Protein AF-A0A378WDL2-F1 (afdb_monomer_lite)

Organism: Neisseria meningitidis (NCBI:txid487)

Foldseek 3Di:
DQPCPPPPDPVPRQQWDKDKDDDPPDQKIWIWIQVCSPVRNSPDPDIDIDMDGDPDQFDDDPCCVVCVLQCQLQRDVVSVVRHPHHDHTDGHDPPPPDDPVNVVVVCCVPCVVVLVVLCVVPVPDDSVVSCVVVDDPDPDDDPSPPVCVVDVVSPPDQDPVNPPDDDDDCDPVNVVVVVVVVVVVLVVVCVVDPVVVSVVVVCVVVVPDPPDPD

InterPro domains:
  IPR003491 Replication initiation protein-like, C-terminal [PF02486] (9-94)

Sequence (214 aa):
MGSDWEEDDEAKMTKGKTYGIGSRESSKYVRVYEKGKQLGDKTSTWTRFEIEFKAKDIVIPFEVLQNPGEYFGGAYPICERFAQKATRIHAVKEDKVISADRYLEWVKKQFGRAANGLKFIFPELDKAKLFELIEPSHHKLPKSLAPEAYDCAFLKAQAIHEQPAFKPYKDPYYMYEYYENLEKQLEQQKHVNNEESYNNFIYDKFARLPISWA

Secondary structure (DSSP, 8-state):
--BTTS---GGG--S-BEEEES-TTSSEEEEEEEHHHHTT-TT---EEEEEEE-SSSB---THHHH-HHHHHHTTSGGGGGG-SS--PPPBP-------HHHHHHHHHHHHHHHHHHHHHH-TTS-HHHHHHHH--SS-PPPTTTSGGGT-GGG--SPPGGGS--------TT-HHHHHHHHHHHHHHHHHHS-HHHHHHHHHHHHHTS-----

Radius of gyration: 29.48 Å; chains: 1; bounding box: 69×56×80 Å

Structure (mmCIF, N/CA/C/O backbone):
data_AF-A0A378WDL2-F1
#
_entry.id   AF-A0A378WDL2-F1
#
loop_
_atom_site.group_PDB
_atom_site.id
_atom_site.type_symbol
_atom_site.label_atom_id
_atom_site.label_alt_id
_atom_site.label_comp_id
_atom_site.label_asym_id
_atom_site.label_entity_id
_atom_site.label_seq_id
_atom_site.pdbx_PDB_ins_code
_atom_site.Cartn_x
_atom_site.Cartn_y
_atom_site.Cartn_z
_atom_site.occupancy
_atom_site.B_iso_or_equiv
_atom_site.auth_seq_id
_atom_site.auth_comp_id
_atom_site.auth_asym_id
_atom_site.auth_atom_id
_atom_site.pdbx_PDB_model_num
ATOM 1 N N . MET A 1 1 ? 23.158 0.671 -2.681 1.00 62.22 1 MET A N 1
ATOM 2 C CA . MET A 1 1 ? 22.200 1.253 -3.649 1.00 62.22 1 MET A CA 1
ATOM 3 C C . MET A 1 1 ? 22.891 2.475 -4.223 1.00 62.22 1 MET A C 1
ATOM 5 O O . MET A 1 1 ? 23.595 3.114 -3.451 1.00 62.22 1 MET A O 1
ATOM 9 N N . GLY A 1 2 ? 22.816 2.717 -5.531 1.00 70.50 2 GLY A N 1
ATOM 10 C CA . GLY A 1 2 ? 23.569 3.803 -6.162 1.00 70.50 2 GLY A CA 1
ATOM 11 C C . GLY A 1 2 ? 23.191 5.160 -5.564 1.00 70.50 2 GLY A C 1
ATOM 12 O O . GLY A 1 2 ? 22.006 5.491 -5.541 1.00 70.50 2 GLY A O 1
ATOM 13 N N . SER A 1 3 ? 24.177 5.883 -5.033 1.00 81.12 3 SER A N 1
ATOM 14 C CA . SER A 1 3 ? 24.007 7.127 -4.269 1.00 81.12 3 SER A CA 1
ATOM 15 C C . SER A 1 3 ? 24.437 8.372 -5.043 1.00 81.12 3 SER A C 1
ATOM 17 O O . SER A 1 3 ? 24.371 9.464 -4.497 1.00 81.12 3 SER A O 1
ATOM 19 N N . ASP A 1 4 ? 24.855 8.230 -6.304 1.00 85.31 4 ASP A N 1
ATOM 20 C CA . ASP A 1 4 ? 25.398 9.330 -7.120 1.00 85.31 4 ASP A CA 1
ATOM 21 C C . ASP A 1 4 ? 24.324 10.355 -7.547 1.00 85.31 4 ASP A C 1
ATOM 23 O O . ASP A 1 4 ? 24.499 11.079 -8.519 1.00 85.31 4 ASP A O 1
ATOM 27 N N . TRP A 1 5 ? 23.174 10.385 -6.872 1.00 83.69 5 TRP A N 1
ATOM 28 C CA . TRP A 1 5 ? 22.160 11.429 -7.019 1.00 83.69 5 TRP A CA 1
ATOM 29 C C . TRP A 1 5 ? 22.550 12.724 -6.307 1.00 83.69 5 TRP A C 1
ATOM 31 O O . TRP A 1 5 ? 22.067 13.778 -6.693 1.00 83.69 5 TRP A O 1
ATOM 41 N N . GLU A 1 6 ? 23.383 12.619 -5.270 1.00 81.38 6 GLU A N 1
ATOM 42 C CA . GLU A 1 6 ? 23.817 13.733 -4.413 1.00 81.38 6 GLU A CA 1
ATOM 43 C C . GLU A 1 6 ? 25.219 14.251 -4.781 1.00 81.38 6 GLU A C 1
ATOM 45 O O . GLU A 1 6 ? 25.732 15.153 -4.129 1.00 81.38 6 GLU A O 1
ATOM 50 N N . GLU A 1 7 ? 25.866 13.651 -5.786 1.00 83.75 7 GLU A N 1
ATOM 51 C CA . GLU A 1 7 ? 27.192 14.059 -6.254 1.00 83.75 7 GLU A CA 1
ATOM 52 C C . GLU A 1 7 ? 27.039 14.978 -7.466 1.00 83.75 7 GLU A C 1
ATOM 54 O O . GLU A 1 7 ? 26.513 14.551 -8.491 1.00 83.75 7 GLU A O 1
ATOM 59 N N . ASP A 1 8 ? 27.515 16.215 -7.352 1.00 80.69 8 ASP A N 1
ATOM 60 C CA . ASP A 1 8 ? 27.459 17.205 -8.435 1.00 80.69 8 ASP A CA 1
ATOM 61 C C . ASP A 1 8 ? 28.659 17.085 -9.392 1.00 80.69 8 ASP A C 1
ATOM 63 O O . ASP A 1 8 ? 28.600 17.534 -10.537 1.00 80.69 8 ASP A O 1
ATOM 67 N N . ASP A 1 9 ? 29.759 16.470 -8.945 1.00 84.00 9 ASP A N 1
ATOM 68 C CA . ASP A 1 9 ? 30.962 16.275 -9.751 1.00 84.00 9 ASP A CA 1
ATOM 69 C C . ASP A 1 9 ? 30.885 14.961 -10.546 1.00 84.00 9 ASP A C 1
ATOM 71 O O . ASP A 1 9 ? 31.081 13.864 -10.010 1.00 84.00 9 ASP A O 1
ATOM 75 N N . GLU A 1 10 ? 30.643 15.060 -11.856 1.00 78.38 10 GLU A N 1
ATOM 76 C CA . GLU A 1 10 ? 30.566 13.903 -12.760 1.00 78.38 10 GLU A CA 1
ATOM 77 C C . GLU A 1 10 ? 31.811 13.003 -12.694 1.00 78.38 10 GLU A C 1
ATOM 79 O O . GLU A 1 10 ? 31.693 11.782 -12.832 1.00 78.38 10 GLU A O 1
ATOM 84 N N . ALA A 1 11 ? 32.996 13.558 -12.410 1.00 79.44 11 ALA A N 1
ATOM 85 C CA . ALA A 1 11 ? 34.227 12.774 -12.293 1.00 79.44 11 ALA A CA 1
ATOM 86 C C . ALA A 1 11 ? 34.241 11.867 -11.046 1.00 79.44 11 ALA A C 1
ATOM 88 O O . ALA A 1 11 ? 34.970 10.869 -11.005 1.00 79.44 11 ALA A O 1
ATOM 89 N N . LYS A 1 12 ? 33.429 12.185 -10.031 1.00 80.25 12 LYS A N 1
ATOM 90 C CA . LYS A 1 12 ? 33.295 11.412 -8.786 1.00 80.25 12 LYS A CA 1
ATOM 91 C C . LYS A 1 12 ? 32.139 10.407 -8.813 1.00 80.25 12 LYS A C 1
ATOM 93 O O . LYS A 1 12 ? 32.113 9.498 -7.973 1.00 80.25 12 LYS A O 1
ATOM 98 N N . MET A 1 13 ? 31.250 10.486 -9.808 1.00 81.38 13 MET A N 1
ATOM 99 C CA . MET A 1 13 ? 30.106 9.584 -10.004 1.00 81.38 13 MET A CA 1
ATOM 100 C C . MET A 1 13 ? 30.525 8.162 -10.414 1.00 81.38 13 MET A C 1
ATOM 102 O O . MET A 1 13 ? 30.465 7.758 -11.579 1.00 81.38 13 MET A O 1
ATOM 106 N N . THR A 1 14 ? 30.962 7.372 -9.438 1.00 79.75 14 THR A N 1
ATOM 107 C CA . THR A 1 14 ? 31.526 6.032 -9.660 1.00 79.75 14 THR A CA 1
ATOM 108 C C . THR A 1 14 ? 30.673 4.890 -9.116 1.00 79.75 14 THR A C 1
ATOM 110 O O . THR A 1 14 ? 30.941 3.734 -9.450 1.00 79.75 14 THR A O 1
ATOM 113 N N . LYS A 1 15 ? 29.659 5.173 -8.289 1.00 81.25 15 LYS A N 1
ATOM 114 C CA . LYS A 1 15 ? 28.819 4.153 -7.626 1.00 81.25 15 LYS A CA 1
ATOM 115 C C . LYS A 1 15 ? 27.500 3.905 -8.362 1.00 81.25 15 LYS A C 1
ATOM 117 O O . LYS A 1 15 ? 26.799 2.934 -8.066 1.00 81.25 15 LYS A O 1
ATOM 122 N N . GLY A 1 16 ? 27.186 4.759 -9.327 1.00 88.94 16 GLY A N 1
ATOM 123 C CA . GLY A 1 16 ? 25.973 4.763 -10.117 1.00 88.94 16 GLY A CA 1
ATOM 124 C C . GLY A 1 16 ? 24.758 5.324 -9.384 1.00 88.94 16 GLY A C 1
ATOM 125 O O . GLY A 1 16 ? 24.765 5.572 -8.176 1.00 88.94 16 GLY A O 1
ATOM 126 N N . LYS A 1 17 ? 23.682 5.502 -10.141 1.00 91.94 17 LYS A N 1
ATOM 127 C CA . LYS A 1 17 ? 22.382 5.995 -9.692 1.00 91.94 17 LYS A CA 1
ATOM 128 C C . LYS A 1 17 ? 21.386 4.844 -9.575 1.00 91.94 17 LYS A C 1
ATOM 130 O O . LYS A 1 17 ? 21.406 3.874 -10.338 1.00 91.94 17 LYS A O 1
ATOM 135 N N . THR A 1 18 ? 20.513 4.911 -8.575 1.00 92.88 18 THR A N 1
ATOM 136 C CA . THR A 1 18 ? 19.416 3.950 -8.388 1.00 92.88 18 THR A CA 1
ATOM 137 C C . THR A 1 18 ? 18.139 4.668 -7.986 1.00 92.88 18 THR A C 1
ATOM 139 O O . THR A 1 18 ? 18.114 5.343 -6.964 1.00 92.88 18 THR A O 1
ATOM 142 N N . TYR A 1 19 ? 17.071 4.478 -8.749 1.00 92.44 19 TYR A N 1
ATOM 143 C CA . TYR A 1 19 ? 15.748 5.022 -8.478 1.00 92.44 19 TYR A CA 1
ATOM 144 C C . TYR A 1 19 ? 14.781 3.907 -8.079 1.00 92.44 19 TYR A C 1
ATOM 146 O O . TYR A 1 19 ? 14.712 2.872 -8.744 1.00 92.44 19 TYR A O 1
ATOM 154 N N . GLY A 1 20 ? 14.046 4.101 -6.985 1.00 92.50 20 GLY A N 1
ATOM 155 C CA . GLY A 1 20 ? 13.042 3.159 -6.496 1.00 92.50 20 GLY A CA 1
ATOM 156 C C . GLY A 1 20 ? 11.653 3.788 -6.486 1.00 92.50 20 GLY A C 1
ATOM 157 O O . GLY A 1 20 ? 11.500 4.887 -5.963 1.00 92.50 20 GLY A O 1
ATOM 158 N N . ILE A 1 21 ? 10.644 3.093 -7.017 1.00 91.38 21 ILE A N 1
ATOM 159 C CA . ILE A 1 21 ? 9.246 3.560 -7.016 1.00 91.38 21 ILE A CA 1
ATOM 160 C C . ILE A 1 21 ? 8.388 2.573 -6.228 1.00 91.38 21 ILE A C 1
ATOM 162 O O . ILE A 1 21 ? 8.319 1.390 -6.568 1.00 91.38 21 ILE A O 1
ATOM 166 N N . GLY A 1 22 ? 7.698 3.079 -5.205 1.00 89.25 22 GLY A N 1
ATOM 167 C CA . GLY A 1 22 ? 6.900 2.283 -4.270 1.00 89.25 22 GLY A CA 1
ATOM 168 C C . GLY A 1 22 ? 7.678 1.884 -3.014 1.00 89.25 22 GLY A C 1
ATOM 169 O O . GLY A 1 22 ? 8.804 2.328 -2.791 1.00 89.25 22 GLY A O 1
ATOM 170 N N . SER A 1 23 ? 7.069 1.036 -2.185 1.00 89.69 23 SER A N 1
ATOM 171 C CA . SER A 1 23 ? 7.689 0.510 -0.966 1.00 89.69 23 SER A CA 1
ATOM 172 C C . SER A 1 23 ? 8.165 -0.922 -1.190 1.00 89.69 23 SER A C 1
ATOM 174 O O . SER A 1 23 ? 7.535 -1.694 -1.905 1.00 89.69 23 SER A O 1
ATOM 176 N N . ARG A 1 24 ? 9.231 -1.343 -0.503 1.00 87.88 24 ARG A N 1
ATOM 177 C CA . ARG A 1 24 ? 9.603 -2.768 -0.477 1.00 87.88 24 ARG A CA 1
ATOM 178 C C . ARG A 1 24 ? 8.510 -3.642 0.135 1.00 87.88 24 ARG A C 1
ATOM 180 O O . ARG A 1 24 ? 8.509 -4.848 -0.084 1.00 87.88 24 ARG A O 1
ATOM 187 N N . GLU A 1 25 ? 7.601 -3.059 0.903 1.00 89.19 25 GLU A N 1
ATOM 188 C CA . GLU A 1 25 ? 6.495 -3.778 1.518 1.00 89.19 25 GLU A CA 1
ATOM 189 C C . GLU A 1 25 ? 5.235 -3.819 0.650 1.00 89.19 25 GLU A C 1
ATOM 191 O O . GLU A 1 25 ? 4.280 -4.476 1.056 1.00 89.19 25 GLU A O 1
ATOM 196 N N . SER A 1 26 ? 5.165 -3.119 -0.487 1.00 89.75 26 SER A N 1
ATOM 197 C CA . SER A 1 26 ? 3.980 -3.162 -1.358 1.00 89.75 26 SER A CA 1
ATOM 198 C C . SER A 1 26 ? 3.969 -4.395 -2.267 1.00 89.75 26 SER A C 1
ATOM 200 O O . SER A 1 26 ? 4.999 -5.032 -2.486 1.00 89.75 26 SER A O 1
ATOM 202 N N . SER A 1 27 ? 2.795 -4.720 -2.820 1.00 91.12 27 SER A N 1
ATOM 203 C CA . SER A 1 27 ? 2.618 -5.763 -3.844 1.00 91.12 27 SER A CA 1
ATOM 204 C C . SER A 1 27 ? 3.454 -5.557 -5.100 1.00 91.12 27 SER A C 1
ATOM 206 O O . SER A 1 27 ? 3.743 -6.512 -5.813 1.00 91.12 27 SER A O 1
ATOM 208 N N . LYS A 1 28 ? 3.817 -4.312 -5.400 1.00 91.94 28 LYS A N 1
ATOM 209 C CA . LYS A 1 28 ? 4.594 -3.940 -6.575 1.00 91.94 28 LYS A CA 1
ATOM 210 C C . LYS A 1 28 ? 5.652 -2.917 -6.186 1.00 91.94 28 LYS A C 1
ATOM 212 O O . LYS A 1 28 ? 5.330 -1.931 -5.518 1.00 91.94 28 LYS A O 1
ATOM 217 N N . TYR A 1 29 ? 6.892 -3.151 -6.598 1.00 94.31 29 TYR A N 1
ATOM 218 C CA . TYR A 1 29 ? 8.025 -2.263 -6.344 1.00 94.31 29 TYR A CA 1
ATOM 219 C C . TYR A 1 29 ? 8.964 -2.248 -7.549 1.00 94.31 29 TYR A C 1
ATOM 221 O O . TYR A 1 29 ? 9.289 -3.301 -8.093 1.00 94.31 29 TYR A O 1
ATOM 229 N N . VAL A 1 30 ? 9.410 -1.063 -7.963 1.00 95.19 30 VAL A N 1
ATOM 230 C CA . VAL A 1 30 ? 10.331 -0.904 -9.099 1.00 95.19 30 VAL A CA 1
ATOM 231 C C . VAL A 1 30 ? 11.684 -0.420 -8.641 1.00 95.19 30 VAL A C 1
ATOM 233 O O . VAL A 1 30 ? 11.778 0.427 -7.752 1.00 95.19 30 VAL A O 1
ATOM 236 N N . ARG A 1 31 ? 12.726 -0.922 -9.306 1.00 94.62 31 ARG A N 1
ATOM 237 C CA . ARG A 1 31 ? 14.092 -0.414 -9.209 1.00 94.62 31 ARG A CA 1
ATOM 238 C C . ARG A 1 31 ? 14.663 -0.196 -10.599 1.00 94.62 31 ARG A C 1
ATOM 240 O O . ARG A 1 31 ? 14.790 -1.142 -11.371 1.00 94.62 31 ARG A O 1
ATOM 247 N N . VAL A 1 32 ? 15.068 1.032 -10.881 1.00 94.31 32 VAL A N 1
ATOM 248 C CA . VAL A 1 32 ? 15.823 1.384 -12.084 1.00 94.31 32 VAL A CA 1
ATOM 249 C C . VAL A 1 32 ? 17.223 1.783 -11.652 1.00 94.31 32 VAL A C 1
ATOM 251 O O . VAL A 1 32 ? 17.374 2.685 -10.832 1.00 94.31 32 VAL A O 1
ATOM 254 N N . TYR A 1 33 ? 18.250 1.089 -12.131 1.00 94.69 33 TYR A N 1
ATOM 255 C CA . TYR A 1 33 ? 19.617 1.344 -11.677 1.00 94.69 33 TYR A CA 1
ATOM 256 C C . TYR A 1 33 ? 20.671 1.064 -12.740 1.00 94.69 33 TYR A C 1
ATOM 258 O O . TYR A 1 33 ? 20.497 0.191 -13.592 1.00 94.69 33 TYR A O 1
ATOM 266 N N . GLU A 1 34 ? 21.787 1.787 -12.655 1.00 94.31 34 GLU A N 1
ATOM 267 C CA . GLU A 1 34 ? 22.961 1.583 -13.506 1.00 94.31 34 GLU A CA 1
ATOM 268 C C . GLU A 1 34 ? 23.646 0.262 -13.124 1.00 94.31 34 GLU A C 1
ATOM 270 O O . GLU A 1 34 ? 24.442 0.174 -12.183 1.00 94.31 34 GLU A O 1
ATOM 275 N N . LYS A 1 35 ? 23.285 -0.809 -13.835 1.00 93.38 35 LYS A N 1
ATOM 276 C CA . LYS A 1 35 ? 23.699 -2.177 -13.533 1.00 93.38 35 LYS A CA 1
ATOM 277 C C . LYS A 1 35 ? 25.187 -2.387 -13.750 1.00 93.38 35 LYS A C 1
ATOM 279 O O . LYS A 1 35 ? 25.810 -3.063 -12.939 1.00 93.38 35 LYS A O 1
ATOM 284 N N . GLY A 1 36 ? 25.749 -1.828 -14.818 1.00 92.06 36 GLY A N 1
ATOM 285 C CA . GLY A 1 36 ? 27.174 -1.989 -15.093 1.00 92.06 36 GLY A CA 1
ATOM 286 C C . GLY A 1 36 ? 28.046 -1.367 -14.001 1.00 92.06 36 GLY A C 1
ATOM 287 O O . GLY A 1 36 ? 28.926 -2.044 -13.475 1.00 92.06 36 GLY A O 1
ATOM 288 N N . LYS A 1 37 ? 27.693 -0.162 -13.529 1.00 90.75 37 LYS A N 1
ATOM 289 C CA . LYS A 1 37 ? 28.351 0.478 -12.376 1.00 90.75 37 LYS A CA 1
ATOM 290 C C . LYS A 1 37 ? 28.183 -0.334 -11.093 1.00 90.75 37 LYS A C 1
ATOM 292 O O . LYS A 1 37 ? 29.142 -0.518 -10.350 1.00 90.75 37 LYS A O 1
ATOM 297 N N . GLN A 1 38 ? 26.999 -0.909 -10.873 1.00 89.31 38 GLN A N 1
ATOM 298 C CA . GLN A 1 38 ? 26.748 -1.814 -9.745 1.00 89.31 38 GLN A CA 1
ATOM 299 C C . GLN A 1 38 ? 27.583 -3.110 -9.798 1.00 89.31 38 GLN A C 1
ATOM 301 O O . GLN A 1 38 ? 27.813 -3.713 -8.751 1.00 89.31 38 GLN A O 1
ATOM 306 N N . LEU A 1 39 ? 28.033 -3.532 -10.984 1.00 90.25 39 LEU A N 1
ATOM 307 C CA . LEU A 1 39 ? 28.928 -4.676 -11.198 1.00 90.25 39 LEU A CA 1
ATOM 308 C C . LEU A 1 39 ? 30.419 -4.285 -11.254 1.00 90.25 39 LEU A C 1
ATOM 310 O O . LEU A 1 39 ? 31.263 -5.166 -11.387 1.00 90.25 39 LEU A O 1
ATOM 314 N N . GLY A 1 40 ? 30.749 -2.995 -11.121 1.00 88.44 40 GLY A N 1
ATOM 315 C CA . GLY A 1 40 ? 32.122 -2.483 -11.064 1.00 88.44 40 GLY A CA 1
ATOM 316 C C . GLY A 1 40 ? 32.622 -1.788 -12.334 1.00 88.44 40 GLY A C 1
ATOM 317 O O . GLY A 1 40 ? 33.692 -1.181 -12.296 1.00 88.44 40 GLY A O 1
ATOM 318 N N . ASP A 1 41 ? 31.861 -1.807 -13.433 1.00 89.44 41 ASP A N 1
ATOM 319 C CA . ASP A 1 41 ? 32.194 -1.049 -14.644 1.00 89.44 41 ASP A CA 1
ATOM 320 C C . ASP A 1 41 ? 31.632 0.375 -14.560 1.00 89.44 41 ASP A C 1
ATOM 322 O O . ASP A 1 41 ? 30.454 0.631 -14.821 1.00 89.44 41 ASP A 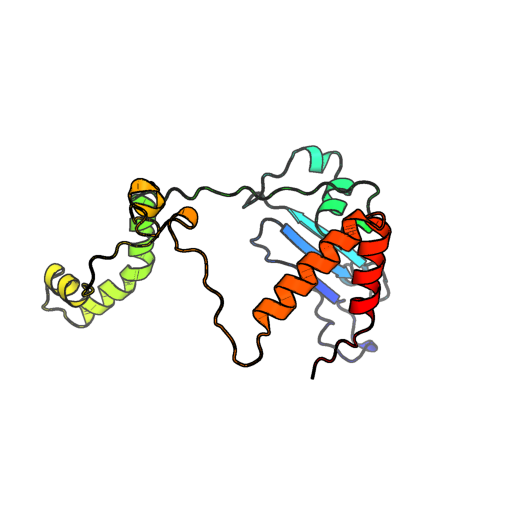O 1
ATOM 326 N N . LYS A 1 42 ? 32.514 1.313 -14.212 1.00 86.00 42 LYS A N 1
ATOM 327 C CA . LYS A 1 42 ? 32.198 2.737 -14.029 1.00 86.00 42 LYS A CA 1
ATOM 328 C C . LYS A 1 42 ? 31.747 3.433 -15.316 1.00 86.00 42 LYS A C 1
ATOM 330 O O . LYS A 1 42 ? 31.045 4.437 -15.235 1.00 86.00 42 LYS A O 1
ATOM 335 N N . THR A 1 43 ? 32.142 2.915 -16.477 1.00 86.12 43 THR A N 1
ATOM 336 C CA . THR A 1 43 ? 31.859 3.523 -17.789 1.00 86.12 43 THR A CA 1
ATOM 337 C C . THR A 1 43 ? 30.623 2.942 -18.466 1.00 86.12 43 THR A C 1
ATOM 339 O O . THR A 1 43 ? 30.160 3.463 -19.479 1.00 86.12 43 THR A O 1
ATOM 342 N N . SER A 1 44 ? 30.063 1.874 -17.902 1.00 89.06 44 SER A N 1
ATOM 343 C CA . SER A 1 44 ? 28.918 1.196 -18.484 1.00 89.06 44 SER A CA 1
ATOM 344 C C . SER A 1 44 ? 27.673 2.078 -18.508 1.00 89.06 44 SER A C 1
ATOM 346 O O . SER A 1 44 ? 27.248 2.621 -17.486 1.00 89.06 44 SER A O 1
ATOM 348 N N . THR A 1 45 ? 27.013 2.113 -19.661 1.00 89.25 45 THR A N 1
ATOM 349 C CA . THR A 1 45 ? 25.685 2.715 -19.843 1.00 89.25 45 THR A CA 1
ATOM 350 C C . THR A 1 45 ? 24.549 1.735 -19.540 1.00 89.25 45 THR A C 1
ATOM 352 O O . THR A 1 45 ? 23.369 2.074 -19.665 1.00 89.25 45 THR A O 1
ATOM 355 N N . TRP A 1 46 ? 24.871 0.499 -19.133 1.00 93.75 46 TRP A N 1
ATOM 356 C CA . TRP A 1 46 ? 23.873 -0.537 -18.902 1.00 93.75 46 TRP A CA 1
ATOM 357 C C . TRP A 1 46 ? 22.991 -0.200 -17.700 1.00 93.75 46 TRP A C 1
ATOM 359 O O . TRP A 1 46 ? 23.400 -0.328 -16.545 1.00 93.75 46 TRP A O 1
ATOM 369 N N . THR A 1 47 ? 21.742 0.162 -17.984 1.00 93.81 47 THR A N 1
ATOM 370 C CA . THR A 1 47 ? 20.693 0.388 -16.988 1.00 93.81 47 THR A CA 1
ATOM 371 C C . THR A 1 47 ? 19.728 -0.789 -16.962 1.00 93.81 47 THR A C 1
ATOM 373 O O . THR A 1 47 ? 19.324 -1.298 -18.008 1.00 93.81 47 THR A O 1
ATOM 376 N N . ARG A 1 48 ? 19.343 -1.231 -15.763 1.00 94.50 48 ARG A N 1
ATOM 377 C CA . ARG A 1 48 ? 18.357 -2.293 -15.570 1.00 94.50 48 ARG A CA 1
ATOM 378 C C . ARG A 1 48 ? 17.089 -1.737 -14.949 1.00 94.50 48 ARG A C 1
ATOM 380 O O . ARG A 1 48 ? 17.150 -1.022 -13.954 1.00 94.50 48 ARG A O 1
ATOM 387 N N . PHE A 1 49 ? 15.959 -2.127 -15.524 1.00 94.00 49 PHE A N 1
ATOM 388 C CA . PHE A 1 49 ? 14.627 -1.883 -14.993 1.00 94.00 49 PHE A CA 1
ATOM 389 C C . PHE A 1 49 ? 14.114 -3.192 -14.387 1.00 94.00 49 PHE A C 1
ATOM 391 O O . PHE A 1 49 ? 13.859 -4.155 -15.105 1.00 94.00 49 PHE A O 1
ATOM 398 N N . GLU A 1 50 ? 13.983 -3.243 -13.065 1.00 94.19 50 GLU A N 1
ATOM 399 C CA . GLU A 1 50 ? 13.444 -4.394 -12.340 1.00 94.19 50 GLU A CA 1
ATOM 400 C C . GLU A 1 50 ? 12.082 -4.066 -11.744 1.00 94.19 50 GLU A C 1
ATOM 402 O O . GLU A 1 50 ? 11.890 -3.000 -11.154 1.00 94.19 50 GLU A O 1
ATOM 407 N N . ILE A 1 51 ? 11.164 -5.024 -11.851 1.00 94.31 51 ILE A N 1
ATOM 408 C CA . ILE A 1 51 ? 9.852 -4.983 -11.212 1.00 94.31 51 ILE A CA 1
ATOM 409 C C . ILE A 1 51 ? 9.746 -6.196 -10.303 1.00 94.31 51 ILE A C 1
ATOM 411 O O . ILE A 1 51 ? 9.978 -7.328 -10.721 1.00 94.31 51 ILE A O 1
ATOM 415 N N . GLU A 1 52 ? 9.410 -5.944 -9.050 1.00 94.06 52 GLU A N 1
ATOM 416 C CA . GLU A 1 52 ? 9.197 -6.951 -8.027 1.00 94.06 52 GLU A CA 1
ATOM 417 C C . GLU A 1 52 ? 7.704 -7.029 -7.727 1.00 94.06 52 GLU A C 1
ATOM 419 O O . GLU A 1 52 ? 7.090 -6.023 -7.364 1.00 94.06 52 GLU A O 1
ATOM 424 N N . PHE A 1 53 ? 7.136 -8.225 -7.874 1.00 93.88 53 PHE A N 1
ATOM 425 C CA . PHE A 1 53 ? 5.761 -8.527 -7.494 1.00 93.88 53 PHE A CA 1
ATOM 426 C C . PHE A 1 53 ? 5.748 -9.353 -6.203 1.00 93.88 53 PHE A C 1
ATOM 428 O O . PHE A 1 53 ? 6.491 -10.326 -6.074 1.00 93.88 53 PHE A O 1
ATOM 435 N N . LYS A 1 54 ? 4.891 -8.979 -5.251 1.00 92.31 54 LYS A N 1
ATOM 436 C CA . LYS A 1 54 ? 4.661 -9.682 -3.982 1.00 92.31 54 LYS A CA 1
ATOM 437 C C . LYS A 1 54 ? 3.185 -9.983 -3.805 1.00 92.31 54 LYS A C 1
ATOM 439 O O . LYS A 1 54 ? 2.347 -9.107 -4.000 1.00 92.31 54 LYS A O 1
ATOM 444 N N . ALA A 1 55 ? 2.879 -11.200 -3.368 1.00 90.00 55 ALA A N 1
ATOM 445 C CA . ALA A 1 55 ? 1.526 -11.616 -3.022 1.00 90.00 55 ALA A CA 1
ATOM 446 C C . ALA A 1 55 ? 1.103 -10.985 -1.681 1.00 90.00 55 ALA A C 1
ATOM 448 O O . ALA A 1 55 ? 1.197 -11.613 -0.629 1.00 90.00 55 ALA A O 1
ATOM 449 N N . LYS A 1 56 ? 0.727 -9.702 -1.721 1.00 86.94 56 LYS A N 1
ATOM 450 C CA . LYS A 1 56 ? 0.213 -8.948 -0.569 1.00 86.94 56 LYS A CA 1
ATOM 451 C C . LYS A 1 56 ? -1.238 -8.546 -0.808 1.00 86.94 56 LYS A C 1
ATOM 453 O O . LYS A 1 56 ? -2.145 -9.206 -0.332 1.00 86.94 56 LYS A O 1
ATOM 458 N N . ASP A 1 57 ? -1.438 -7.499 -1.594 1.00 85.94 57 ASP A N 1
ATOM 459 C CA . ASP A 1 57 ? -2.739 -6.989 -2.042 1.00 85.94 57 ASP A CA 1
ATOM 460 C C . ASP A 1 57 ? -3.078 -7.415 -3.483 1.00 85.94 57 ASP A C 1
ATOM 462 O O . ASP A 1 57 ? -4.073 -6.976 -4.052 1.00 85.94 57 ASP A O 1
ATOM 466 N N . ILE A 1 58 ? -2.256 -8.280 -4.085 1.00 89.56 58 ILE A N 1
ATOM 467 C CA . ILE A 1 58 ? -2.464 -8.845 -5.423 1.00 89.56 58 ILE A CA 1
ATOM 468 C C . ILE A 1 58 ? -2.366 -10.369 -5.368 1.00 89.56 58 ILE A C 1
ATOM 470 O O . ILE A 1 58 ? -1.564 -10.919 -4.609 1.00 89.56 58 ILE A O 1
ATOM 474 N N . VAL A 1 59 ? -3.123 -11.043 -6.232 1.00 89.81 59 VAL A N 1
ATOM 475 C CA . VAL A 1 59 ? -2.895 -12.455 -6.561 1.00 89.81 59 VAL A CA 1
ATOM 476 C C . VAL A 1 59 ? -2.010 -12.485 -7.796 1.00 89.81 59 VAL A C 1
ATOM 478 O O . VAL A 1 59 ? -2.399 -11.976 -8.844 1.00 89.81 59 VAL A O 1
ATOM 481 N N . ILE A 1 60 ? -0.802 -13.033 -7.663 1.00 93.00 60 ILE A N 1
ATOM 482 C CA . ILE A 1 60 ? 0.134 -13.152 -8.782 1.00 93.00 60 ILE A CA 1
ATOM 483 C C . ILE A 1 60 ? -0.290 -14.368 -9.618 1.00 93.00 60 ILE A C 1
ATOM 485 O O . ILE A 1 60 ? -0.231 -15.485 -9.101 1.00 93.00 60 ILE A O 1
ATOM 489 N N . PRO A 1 61 ? -0.722 -14.179 -10.877 1.00 92.44 61 PRO A N 1
ATOM 490 C CA . PRO A 1 61 ? -1.117 -15.291 -11.728 1.00 92.44 61 PRO A CA 1
ATOM 491 C C . PRO A 1 61 ? 0.109 -16.109 -12.153 1.00 92.44 61 PRO A C 1
ATOM 493 O O . PRO A 1 61 ? 1.206 -15.568 -12.325 1.00 92.44 61 PRO A O 1
ATOM 496 N N . PHE A 1 62 ? -0.073 -17.417 -12.336 1.00 93.81 62 PHE A N 1
ATOM 497 C CA . PHE A 1 62 ? 1.006 -18.331 -12.730 1.00 93.81 62 PHE A CA 1
ATOM 498 C C . PHE A 1 62 ? 1.592 -17.972 -14.104 1.00 93.81 62 PHE A C 1
ATOM 500 O O . PHE A 1 62 ? 2.788 -18.127 -14.354 1.00 93.81 62 PHE A O 1
ATOM 507 N N . GLU A 1 63 ? 0.760 -17.415 -14.978 1.00 93.88 63 GLU A N 1
ATOM 508 C CA . GLU A 1 63 ? 1.083 -16.955 -16.325 1.00 93.88 63 GLU A CA 1
ATOM 509 C C . GLU A 1 63 ? 2.202 -15.902 -16.345 1.00 93.88 63 GLU A C 1
ATOM 511 O O . GLU A 1 63 ? 2.860 -15.754 -17.373 1.00 93.88 63 GLU A O 1
ATOM 516 N N . VAL A 1 64 ? 2.489 -15.226 -15.222 1.00 93.88 64 VAL A N 1
ATOM 517 C CA . VAL A 1 64 ? 3.653 -14.327 -15.079 1.00 93.88 64 VAL A CA 1
ATOM 518 C C . VAL A 1 64 ? 4.966 -15.054 -15.361 1.00 93.88 64 VAL A C 1
ATOM 520 O O . VAL A 1 64 ? 5.890 -14.452 -15.902 1.00 93.88 64 VAL A O 1
ATOM 523 N N . LEU A 1 65 ? 5.057 -16.345 -15.032 1.00 93.81 65 LEU A N 1
ATOM 524 C CA . LEU A 1 65 ? 6.253 -17.152 -15.287 1.00 93.81 65 LEU A CA 1
ATOM 525 C C . LEU A 1 65 ? 6.370 -17.576 -16.754 1.00 93.81 65 LEU A C 1
ATOM 527 O O . LEU A 1 65 ? 7.479 -17.748 -17.251 1.00 93.81 65 LEU A O 1
ATOM 531 N N . GLN A 1 66 ? 5.237 -17.735 -17.443 1.00 95.38 66 GLN A N 1
ATOM 532 C CA . GLN A 1 66 ? 5.199 -18.125 -18.854 1.00 95.38 66 GLN A CA 1
ATOM 533 C C . GLN A 1 66 ? 5.413 -16.920 -19.776 1.00 95.38 66 GLN A C 1
ATOM 535 O O . GLN A 1 66 ? 6.155 -17.009 -20.749 1.00 95.38 66 GLN A O 1
ATOM 540 N N . ASN A 1 67 ? 4.799 -15.780 -19.441 1.00 93.50 67 ASN A N 1
ATOM 541 C CA . ASN A 1 67 ? 4.782 -14.569 -20.261 1.00 93.50 67 ASN A CA 1
ATOM 542 C C . ASN A 1 67 ? 5.256 -13.334 -19.469 1.00 93.50 67 ASN A C 1
ATOM 544 O O . ASN A 1 67 ? 4.525 -12.344 -19.370 1.00 93.50 67 ASN A O 1
ATOM 548 N N . PRO A 1 68 ? 6.479 -13.333 -18.904 1.00 92.81 68 PRO A N 1
ATOM 549 C CA . PRO A 1 68 ? 6.939 -12.261 -18.017 1.00 92.81 68 PRO A CA 1
ATOM 550 C C . PRO A 1 68 ? 6.985 -10.890 -18.699 1.00 92.81 68 PRO A C 1
ATOM 552 O O . PRO A 1 68 ? 6.739 -9.877 -18.048 1.00 92.81 68 PRO A O 1
ATOM 555 N N . GLY A 1 69 ? 7.250 -10.846 -20.011 1.00 93.44 69 GLY A N 1
ATOM 556 C CA . GLY A 1 69 ? 7.256 -9.607 -20.791 1.00 93.44 69 GLY A CA 1
ATOM 557 C C . GLY A 1 69 ? 5.898 -8.902 -20.811 1.00 93.44 69 GLY A C 1
ATOM 558 O O . GLY A 1 69 ? 5.852 -7.679 -20.696 1.00 93.44 69 GLY A O 1
ATOM 559 N N . GLU A 1 70 ? 4.794 -9.655 -20.865 1.00 94.94 70 GLU A N 1
ATOM 560 C CA . GLU A 1 70 ? 3.451 -9.066 -20.863 1.00 94.94 70 GLU A CA 1
ATOM 561 C C . GLU A 1 70 ? 3.123 -8.403 -19.523 1.00 94.94 70 GLU A C 1
ATOM 563 O O . GLU A 1 70 ? 2.601 -7.288 -19.472 1.00 94.94 70 GLU A O 1
ATOM 568 N N . TYR A 1 71 ? 3.465 -9.073 -18.422 1.00 94.69 71 TYR A N 1
ATOM 569 C CA . TYR A 1 71 ? 3.226 -8.555 -17.075 1.00 94.69 71 TYR A CA 1
ATOM 570 C C . TYR A 1 71 ? 4.206 -7.449 -16.685 1.00 94.69 71 TYR A C 1
ATOM 572 O O . TYR A 1 71 ? 3.837 -6.538 -15.942 1.00 94.69 71 TYR A O 1
ATOM 580 N N . PHE A 1 72 ? 5.430 -7.477 -17.221 1.00 94.31 72 PHE A N 1
ATOM 581 C CA . PHE A 1 72 ? 6.348 -6.344 -17.157 1.00 94.31 72 PHE A CA 1
ATOM 582 C C . PHE A 1 72 ? 5.740 -5.128 -17.867 1.00 94.31 72 PHE A C 1
ATOM 584 O O . PHE A 1 72 ? 5.678 -4.051 -17.275 1.00 94.31 72 PHE A O 1
ATOM 591 N N . GLY A 1 73 ? 5.212 -5.315 -19.083 1.00 94.44 73 GLY A N 1
ATOM 592 C CA . GLY A 1 73 ? 4.537 -4.271 -19.855 1.00 94.44 73 GLY A CA 1
ATOM 593 C C . GLY A 1 73 ? 3.328 -3.668 -19.138 1.00 94.44 73 GLY A C 1
ATOM 594 O O . GLY A 1 73 ? 3.173 -2.452 -19.105 1.00 94.44 73 GLY A O 1
ATOM 595 N N . GLY A 1 74 ? 2.509 -4.500 -18.488 1.00 92.50 74 GLY A N 1
ATOM 596 C CA . GLY A 1 74 ? 1.316 -4.060 -17.751 1.00 92.50 74 GLY A CA 1
ATOM 597 C C . GLY A 1 74 ? 1.567 -3.550 -16.327 1.00 92.50 74 GLY A C 1
ATOM 598 O O . GLY A 1 74 ? 0.619 -3.204 -15.615 1.00 92.50 74 GLY A O 1
ATOM 599 N N . ALA A 1 75 ? 2.820 -3.512 -15.866 1.00 91.56 75 ALA A N 1
ATOM 600 C CA . ALA A 1 75 ? 3.142 -3.101 -14.504 1.00 91.56 75 ALA A CA 1
ATOM 601 C C . ALA A 1 75 ? 2.979 -1.587 -14.287 1.00 91.56 75 ALA A C 1
ATOM 603 O O . ALA A 1 75 ? 2.441 -1.173 -13.255 1.00 91.56 75 ALA A O 1
ATOM 604 N N . TYR A 1 76 ? 3.435 -0.764 -15.232 1.00 89.88 76 TYR A N 1
ATOM 605 C CA . TYR A 1 76 ? 3.347 0.702 -15.205 1.00 89.88 76 TYR A CA 1
ATOM 606 C C . TYR A 1 76 ? 3.062 1.220 -16.618 1.00 89.88 76 TYR A C 1
ATOM 608 O O . TYR A 1 76 ? 3.548 0.605 -17.561 1.00 89.88 76 TYR A O 1
ATOM 616 N N . PRO A 1 77 ? 2.384 2.373 -16.787 1.00 90.50 77 PRO A N 1
ATOM 617 C CA . PRO A 1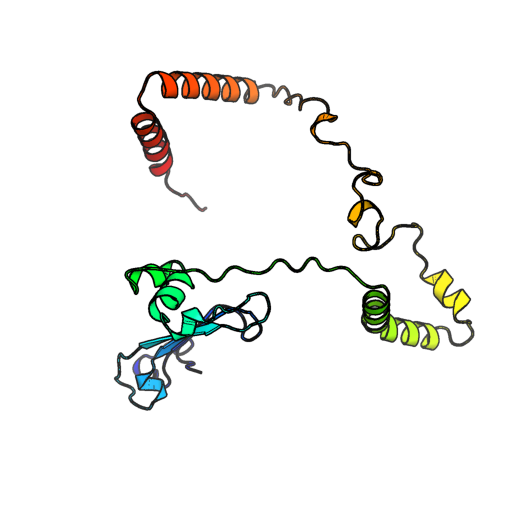 77 ? 2.061 2.897 -18.120 1.00 90.50 77 PRO A CA 1
ATOM 618 C C . PRO A 1 77 ? 3.282 3.054 -19.040 1.00 90.50 77 PRO A C 1
ATOM 620 O O . PRO A 1 77 ? 3.218 2.776 -20.228 1.00 90.50 77 PRO A O 1
ATOM 623 N N . ILE A 1 78 ? 4.441 3.437 -18.488 1.00 90.31 78 ILE A N 1
ATOM 624 C CA . ILE A 1 78 ? 5.682 3.559 -19.269 1.00 90.31 78 ILE A CA 1
ATOM 625 C C . ILE A 1 78 ? 6.179 2.213 -19.816 1.00 90.31 78 ILE A C 1
ATOM 627 O O . ILE A 1 78 ? 6.867 2.180 -20.836 1.00 90.31 78 ILE A O 1
ATOM 631 N N . CYS A 1 79 ? 5.845 1.108 -19.145 1.00 91.50 79 CYS A N 1
ATOM 632 C CA . CYS A 1 79 ? 6.339 -0.215 -19.490 1.00 91.50 79 CYS A CA 1
ATOM 633 C C . CYS A 1 79 ? 5.654 -0.808 -20.722 1.00 91.50 79 CYS A C 1
ATOM 635 O O . CYS A 1 79 ? 6.248 -1.668 -21.369 1.00 91.50 79 CYS A O 1
ATOM 637 N N . GLU A 1 80 ? 4.472 -0.312 -21.095 1.00 92.00 80 GLU A N 1
ATOM 638 C CA . GLU A 1 80 ? 3.757 -0.729 -22.308 1.00 92.00 80 GLU A CA 1
ATOM 639 C C . GLU A 1 80 ? 4.621 -0.554 -23.561 1.00 92.00 80 GLU A C 1
ATOM 641 O O . GLU A 1 80 ? 4.547 -1.343 -24.492 1.00 92.00 80 GLU A O 1
ATOM 646 N N . ARG A 1 81 ? 5.541 0.417 -23.556 1.00 92.19 81 ARG A N 1
ATOM 647 C CA . ARG A 1 81 ? 6.477 0.659 -24.662 1.00 92.19 81 ARG A CA 1
ATOM 648 C C . ARG A 1 81 ? 7.513 -0.452 -24.857 1.00 92.19 81 ARG A C 1
ATOM 650 O O . ARG A 1 81 ? 8.144 -0.503 -25.909 1.00 92.19 81 ARG A O 1
ATOM 657 N N . PHE A 1 82 ? 7.735 -1.294 -23.847 1.00 87.50 82 PHE A N 1
ATOM 658 C CA . PHE A 1 82 ? 8.737 -2.363 -23.874 1.00 87.50 82 PHE A CA 1
ATOM 659 C C . PHE A 1 82 ? 8.150 -3.732 -24.237 1.00 87.50 82 PHE A C 1
ATOM 661 O O . PHE A 1 82 ? 8.905 -4.697 -24.344 1.00 87.50 82 PHE A O 1
ATOM 668 N N . ALA A 1 83 ? 6.831 -3.839 -24.420 1.00 88.56 83 ALA A N 1
ATOM 669 C CA . ALA A 1 83 ? 6.158 -5.096 -24.725 1.00 88.56 83 ALA A CA 1
ATOM 670 C C . ALA A 1 83 ? 5.099 -4.901 -25.816 1.00 88.56 83 ALA A C 1
ATOM 672 O O . ALA A 1 83 ? 4.420 -3.886 -25.863 1.00 88.56 83 ALA A O 1
ATOM 673 N N . GLN A 1 84 ? 4.920 -5.895 -26.687 1.00 89.56 84 GLN A N 1
ATOM 674 C CA . GLN A 1 84 ? 3.865 -5.852 -27.713 1.00 89.56 84 GLN A CA 1
ATOM 675 C C . GLN A 1 84 ? 2.459 -5.990 -27.114 1.00 89.56 84 GLN A C 1
ATOM 677 O O . GLN A 1 84 ? 1.485 -5.500 -27.676 1.00 89.56 84 GLN A O 1
ATOM 682 N N . LYS A 1 85 ? 2.361 -6.670 -25.971 1.00 91.38 85 LYS A N 1
ATOM 683 C CA . LYS A 1 85 ? 1.132 -6.900 -25.218 1.00 91.38 85 LYS A CA 1
ATOM 684 C C . LYS A 1 85 ? 1.411 -6.619 -23.749 1.00 91.38 85 LYS A C 1
ATOM 686 O O . LYS A 1 85 ? 2.469 -6.991 -23.252 1.00 91.38 85 LYS A O 1
ATOM 691 N N . ALA A 1 86 ? 0.478 -5.957 -23.073 1.00 92.19 86 ALA A N 1
ATOM 692 C CA . ALA A 1 86 ? 0.610 -5.553 -21.681 1.00 92.19 86 ALA A CA 1
ATOM 693 C C . ALA A 1 86 ? -0.567 -6.097 -20.863 1.00 92.19 86 ALA A C 1
ATOM 695 O O . ALA A 1 86 ? -1.725 -5.810 -21.162 1.00 92.19 86 ALA A O 1
ATOM 696 N N . THR A 1 87 ? -0.262 -6.868 -19.820 1.00 93.00 87 THR A N 1
ATOM 697 C CA . THR A 1 87 ? -1.264 -7.494 -18.949 1.00 93.00 87 THR A CA 1
ATOM 698 C C . THR A 1 87 ? -1.059 -7.019 -17.516 1.00 93.00 87 THR A C 1
ATOM 700 O O . THR A 1 87 ? 0.006 -7.207 -16.928 1.00 93.00 87 THR A O 1
ATOM 703 N N . ARG A 1 88 ? -2.077 -6.384 -16.927 1.00 91.12 88 ARG A N 1
ATOM 704 C CA . ARG A 1 88 ? -2.003 -5.837 -15.566 1.00 91.12 88 ARG A CA 1
ATOM 705 C C . ARG A 1 88 ? -2.477 -6.858 -14.533 1.00 91.12 88 ARG A C 1
ATOM 707 O O . ARG A 1 88 ? -3.528 -7.466 -14.693 1.00 91.12 88 ARG A O 1
ATOM 714 N N . ILE A 1 89 ? -1.742 -6.986 -13.426 1.00 90.25 89 ILE A N 1
ATOM 715 C CA . ILE A 1 89 ? -2.216 -7.727 -12.249 1.00 90.25 89 ILE A CA 1
ATOM 716 C C . ILE A 1 89 ? -3.163 -6.825 -11.451 1.00 90.25 89 ILE A C 1
ATOM 718 O O . ILE A 1 89 ? -2.801 -5.703 -11.077 1.00 90.25 89 ILE A O 1
ATOM 722 N N . HIS A 1 90 ? -4.378 -7.308 -11.203 1.00 84.50 90 HIS A N 1
ATOM 723 C CA . HIS A 1 90 ? -5.392 -6.575 -10.453 1.00 84.50 90 HIS A CA 1
ATOM 724 C C . HIS A 1 90 ? -5.186 -6.720 -8.942 1.00 84.50 90 HIS A C 1
ATOM 726 O O . HIS A 1 90 ? -4.833 -7.788 -8.443 1.00 84.50 90 HIS A O 1
ATOM 732 N N . ALA A 1 91 ? -5.420 -5.624 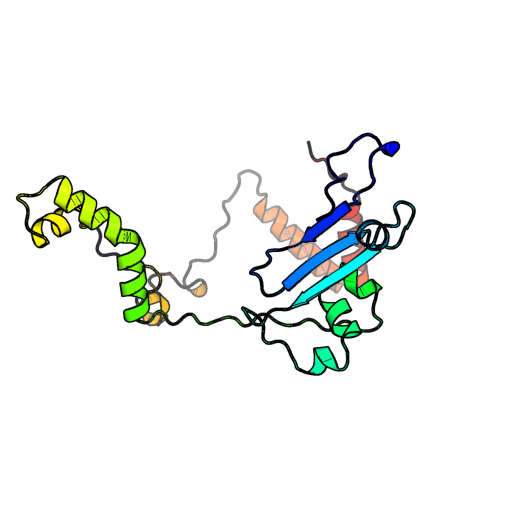-8.219 1.00 82.31 91 ALA A N 1
ATOM 733 C CA . ALA A 1 91 ? -5.457 -5.643 -6.765 1.00 82.31 91 ALA A CA 1
ATOM 734 C C . ALA A 1 91 ? -6.749 -6.301 -6.286 1.00 82.31 91 ALA A C 1
ATOM 736 O O . ALA A 1 91 ? -7.834 -5.995 -6.789 1.00 82.31 91 ALA A O 1
ATOM 737 N N . VAL A 1 92 ? -6.623 -7.183 -5.302 1.00 78.12 92 VAL A N 1
ATOM 738 C CA . VAL A 1 92 ? -7.767 -7.762 -4.611 1.00 78.12 92 VAL A CA 1
ATOM 739 C C . VAL A 1 92 ? -8.220 -6.753 -3.565 1.00 78.12 92 VAL A C 1
ATOM 741 O O . VAL A 1 92 ? -7.441 -6.339 -2.705 1.00 78.12 92 VAL A O 1
ATOM 744 N N . LYS A 1 93 ? -9.486 -6.333 -3.632 1.00 64.62 93 LYS A N 1
ATOM 745 C CA . LYS A 1 93 ? -10.110 -5.645 -2.502 1.00 64.62 93 LYS A CA 1
ATOM 746 C C . LYS A 1 93 ? -10.336 -6.686 -1.411 1.00 64.62 93 LYS A C 1
ATOM 748 O O . LYS A 1 93 ? -11.167 -7.569 -1.572 1.00 64.62 93 LYS A O 1
ATOM 753 N N . GLU A 1 94 ? -9.581 -6.600 -0.322 1.00 60.00 94 GLU A N 1
ATOM 754 C CA . GLU A 1 94 ? -9.974 -7.284 0.907 1.00 60.00 94 GLU A CA 1
ATOM 755 C C . GLU A 1 94 ? -11.230 -6.603 1.458 1.00 60.00 94 GLU A C 1
ATOM 757 O O . GLU A 1 94 ? -11.167 -5.452 1.905 1.00 60.00 94 GLU A O 1
ATOM 762 N N . ASP A 1 95 ? -12.344 -7.329 1.495 1.00 56.91 95 ASP A N 1
ATOM 763 C CA . ASP A 1 95 ? -13.448 -6.998 2.389 1.00 56.91 95 ASP A CA 1
ATOM 764 C C . ASP A 1 95 ? -12.978 -7.302 3.811 1.00 56.91 95 ASP A C 1
ATOM 766 O O . ASP A 1 95 ? -12.998 -8.439 4.287 1.00 56.91 95 ASP A O 1
ATOM 770 N N . LYS A 1 96 ? -12.445 -6.283 4.488 1.00 57.97 96 LYS A N 1
ATOM 771 C CA . LYS A 1 96 ? -11.984 -6.419 5.870 1.00 57.97 96 LYS A CA 1
ATOM 772 C C . LYS A 1 96 ? -13.188 -6.574 6.786 1.00 57.97 96 LYS A C 1
ATOM 774 O O . LYS A 1 96 ? -13.665 -5.600 7.363 1.00 57.97 96 LYS A O 1
ATOM 779 N N . VAL A 1 97 ? -13.633 -7.810 6.969 1.00 60.88 97 VAL A N 1
ATOM 780 C CA . VAL A 1 97 ? -14.495 -8.169 8.091 1.00 60.88 97 VAL A CA 1
ATOM 781 C C . VAL A 1 97 ? -13.661 -7.983 9.356 1.00 60.88 97 VAL A C 1
ATOM 783 O O . VAL A 1 97 ? -12.705 -8.721 9.610 1.00 60.88 97 VAL A O 1
ATOM 786 N N . ILE A 1 98 ? -13.958 -6.942 10.133 1.00 65.00 98 ILE A N 1
ATOM 787 C CA . ILE A 1 98 ? -13.315 -6.766 11.432 1.00 65.00 98 ILE A CA 1
ATOM 788 C C . ILE A 1 98 ? -13.926 -7.790 12.379 1.00 65.00 98 ILE A C 1
ATOM 790 O O . ILE A 1 98 ? -15.056 -7.632 12.828 1.00 65.00 98 ILE A O 1
ATOM 794 N N . SER A 1 99 ? -13.168 -8.837 12.703 1.00 70.81 99 SER A N 1
ATOM 795 C CA . SER A 1 99 ? -13.535 -9.721 13.804 1.00 70.81 99 SER A CA 1
ATOM 796 C C . SER A 1 99 ? -13.379 -8.997 15.143 1.00 70.81 99 SER A C 1
ATOM 798 O O . SER A 1 99 ? -12.508 -8.132 15.308 1.00 70.81 99 SER A O 1
ATOM 800 N N . ALA A 1 100 ? -14.201 -9.379 16.123 1.00 76.44 100 ALA A N 1
ATOM 801 C CA . ALA A 1 100 ? -14.103 -8.865 17.488 1.00 76.44 100 ALA A CA 1
ATOM 802 C C . ALA A 1 100 ? -12.683 -9.042 18.065 1.00 76.44 100 ALA A C 1
ATOM 804 O O . ALA A 1 100 ? -12.143 -8.115 18.670 1.00 76.44 100 ALA A O 1
ATOM 805 N N . ASP A 1 101 ? -12.036 -10.177 17.782 1.00 78.94 101 ASP A N 1
ATOM 806 C CA . ASP A 1 101 ? -10.669 -10.476 18.226 1.00 78.94 101 ASP A CA 1
ATOM 807 C C . ASP A 1 101 ? -9.649 -9.466 17.693 1.00 78.94 101 ASP A C 1
ATOM 809 O O . ASP A 1 101 ? -8.814 -8.943 18.436 1.00 78.94 101 ASP A O 1
ATOM 813 N N . ARG A 1 102 ? -9.742 -9.126 16.400 1.00 82.31 102 ARG A N 1
ATOM 814 C CA . ARG A 1 102 ? -8.830 -8.166 15.769 1.00 82.31 102 ARG A CA 1
ATOM 815 C C . ARG A 1 102 ? -9.026 -6.758 16.323 1.00 82.31 102 ARG A C 1
ATOM 817 O O . ARG A 1 102 ? -8.051 -6.018 16.477 1.00 82.31 102 ARG A O 1
ATOM 824 N N . TYR A 1 103 ? -10.268 -6.391 16.635 1.00 83.56 103 TYR A N 1
ATOM 825 C CA . TYR A 1 103 ? -10.564 -5.118 17.283 1.00 83.56 103 TYR A CA 1
ATOM 826 C C . TYR A 1 103 ? -9.976 -5.062 18.700 1.00 83.56 103 TYR A C 1
ATOM 828 O O . TYR A 1 103 ? -9.311 -4.085 19.047 1.00 83.56 103 TYR A O 1
ATOM 836 N N . LEU A 1 104 ? -10.123 -6.134 19.485 1.00 86.81 104 LEU A N 1
ATOM 837 C CA . LEU A 1 104 ? -9.549 -6.227 20.828 1.00 86.81 104 LEU A CA 1
ATOM 838 C C . LEU A 1 104 ? -8.017 -6.126 20.809 1.00 86.81 104 LEU A C 1
ATOM 840 O O . LEU A 1 104 ? -7.431 -5.389 21.609 1.00 86.81 104 LEU A O 1
ATOM 844 N N . GLU A 1 105 ? -7.354 -6.809 19.872 1.00 89.75 105 GLU A N 1
ATOM 845 C CA . GLU A 1 105 ? -5.906 -6.677 19.688 1.00 89.75 105 GLU A CA 1
ATOM 846 C C . GLU A 1 105 ? -5.482 -5.242 19.375 1.00 89.75 105 GLU A C 1
ATOM 848 O O . GLU A 1 105 ? -4.477 -4.755 19.903 1.00 89.75 105 GLU A O 1
ATOM 853 N N . TRP A 1 106 ? -6.223 -4.573 18.491 1.00 88.38 106 TRP A N 1
ATOM 854 C CA . TRP A 1 106 ? -5.941 -3.198 18.109 1.00 88.38 106 TRP A CA 1
ATOM 855 C C . TRP A 1 106 ? -6.085 -2.252 19.305 1.00 88.38 106 TRP A C 1
ATOM 857 O O . TRP A 1 106 ? -5.155 -1.492 19.581 1.00 88.38 106 TRP A O 1
ATOM 867 N N . VAL A 1 107 ? -7.174 -2.367 20.074 1.00 89.50 107 VAL A N 1
ATOM 868 C CA . VAL A 1 107 ? -7.375 -1.593 21.309 1.00 89.50 107 VAL A CA 1
ATOM 869 C C . VAL A 1 107 ? -6.237 -1.846 22.295 1.00 89.50 107 VAL A C 1
ATOM 871 O O . VAL A 1 107 ? -5.664 -0.895 22.818 1.00 89.50 107 VAL A O 1
ATOM 874 N N . LYS A 1 108 ? -5.824 -3.102 22.506 1.00 91.62 108 LYS A N 1
ATOM 875 C CA . LYS A 1 108 ? -4.699 -3.431 23.397 1.00 91.62 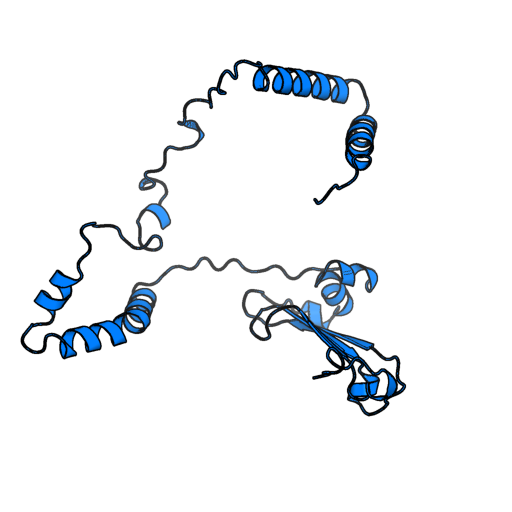108 LYS A CA 1
ATOM 876 C C . LYS A 1 108 ? -3.388 -2.782 22.944 1.00 91.62 108 LYS A C 1
ATOM 878 O O . LYS A 1 108 ? -2.643 -2.272 23.778 1.00 91.62 108 LYS A O 1
ATOM 883 N N . LYS A 1 109 ? -3.102 -2.784 21.638 1.00 92.62 109 LYS A N 1
ATOM 884 C CA . LYS A 1 109 ? -1.888 -2.174 21.067 1.00 92.62 109 LYS A CA 1
ATOM 885 C C . LYS A 1 109 ? -1.900 -0.647 21.193 1.00 92.62 109 LYS A C 1
ATOM 887 O O . LYS A 1 109 ? -0.879 -0.077 21.565 1.00 92.62 109 LYS A O 1
ATOM 892 N N . GLN A 1 110 ? -3.034 -0.003 20.916 1.00 89.75 110 GLN A N 1
ATOM 893 C CA . GLN A 1 110 ? -3.165 1.459 20.959 1.00 89.75 110 GLN A CA 1
ATOM 894 C C . GLN A 1 110 ? -3.277 1.996 22.391 1.00 89.75 110 GLN A C 1
ATOM 896 O O . GLN A 1 110 ? -2.562 2.918 22.773 1.00 89.75 110 GLN A O 1
ATOM 901 N N . PHE A 1 111 ? -4.146 1.397 23.206 1.00 90.56 111 PHE A N 1
ATOM 902 C CA . PHE A 1 111 ? -4.489 1.893 24.536 1.00 90.56 111 PHE A CA 1
ATOM 903 C C . PHE A 1 111 ? -3.663 1.260 25.664 1.00 90.56 111 PHE A C 1
ATOM 905 O O . PHE A 1 111 ? -3.590 1.822 26.749 1.00 90.56 111 PHE A O 1
ATOM 912 N N . GLY A 1 112 ? -2.982 0.131 25.444 1.00 90.62 112 GLY A N 1
ATOM 913 C CA . GLY A 1 112 ? -2.280 -0.585 26.518 1.00 90.62 112 GLY A CA 1
ATOM 914 C C . GLY A 1 112 ? -1.233 0.259 27.256 1.00 90.62 112 GLY A C 1
ATOM 915 O O . GLY A 1 112 ? -1.166 0.232 28.483 1.00 90.62 112 GLY A O 1
ATOM 916 N N . ARG A 1 113 ? -0.448 1.067 26.528 1.00 92.12 113 ARG A N 1
ATOM 917 C CA . ARG A 1 113 ? 0.520 1.992 27.149 1.00 92.12 113 ARG A CA 1
ATOM 918 C C . ARG A 1 113 ? -0.175 3.125 27.908 1.00 92.12 113 ARG A C 1
ATOM 920 O O . ARG A 1 113 ? 0.263 3.468 29.002 1.00 92.12 113 ARG A O 1
ATOM 927 N N . ALA A 1 114 ? -1.262 3.664 27.358 1.00 91.62 114 ALA A N 1
ATOM 928 C CA . ALA A 1 114 ? -2.046 4.717 27.999 1.00 91.62 114 ALA A CA 1
ATOM 929 C C . ALA A 1 114 ? -2.724 4.219 29.287 1.00 91.62 114 ALA A C 1
ATOM 931 O O . ALA A 1 114 ? -2.665 4.902 30.304 1.00 91.62 114 ALA A O 1
ATOM 932 N N . ALA A 1 115 ? -3.270 2.999 29.285 1.00 90.69 115 ALA A N 1
ATOM 933 C CA . ALA A 1 115 ? -3.855 2.360 30.463 1.00 90.69 115 ALA A CA 1
ATOM 934 C C . ALA A 1 115 ? -2.845 2.233 31.615 1.00 90.69 115 ALA A C 1
ATOM 936 O O . ALA A 1 115 ? -3.158 2.553 32.762 1.00 90.69 115 ALA A O 1
ATOM 937 N N . ASN A 1 116 ? -1.612 1.816 31.306 1.00 93.19 116 ASN A N 1
ATOM 938 C CA . ASN A 1 116 ? -0.535 1.759 32.296 1.00 93.19 116 ASN A CA 1
ATOM 939 C C . ASN A 1 116 ? -0.169 3.157 32.815 1.00 93.19 116 ASN A C 1
ATOM 941 O O . ASN A 1 116 ? 0.039 3.323 34.014 1.00 93.19 116 ASN A O 1
ATOM 945 N N . GLY A 1 117 ? -0.137 4.162 31.934 1.00 94.00 117 GLY A N 1
ATOM 946 C CA . GLY A 1 117 ? 0.073 5.559 32.316 1.00 94.00 117 GLY A CA 1
ATOM 947 C C . GLY A 1 117 ? -1.005 6.080 33.271 1.00 94.00 117 GLY A C 1
ATOM 948 O O . GLY A 1 117 ? -0.676 6.667 34.296 1.00 94.00 117 GLY A O 1
ATOM 949 N N . LEU A 1 118 ? -2.282 5.795 33.000 1.00 92.88 118 LEU A N 1
ATOM 950 C CA . LEU A 1 118 ? -3.394 6.176 33.878 1.00 92.88 118 LEU A CA 1
ATOM 951 C C . LEU A 1 118 ? -3.276 5.537 35.263 1.00 92.88 118 LEU A C 1
ATOM 953 O O . LEU A 1 118 ? -3.443 6.225 36.267 1.00 92.88 118 LEU A O 1
ATOM 957 N N . LYS A 1 119 ? -2.932 4.245 35.330 1.00 93.19 119 LYS A N 1
ATOM 958 C CA . LYS A 1 119 ? -2.733 3.558 36.613 1.00 93.19 119 LYS A CA 1
ATOM 959 C C . LYS A 1 119 ? -1.516 4.082 37.381 1.00 93.19 119 LYS A C 1
ATOM 961 O O . LYS A 1 119 ? -1.530 4.064 38.606 1.00 93.19 119 LYS A O 1
ATOM 966 N N . PHE A 1 120 ? -0.485 4.549 36.678 1.00 94.94 120 PHE A N 1
ATOM 967 C CA . PHE A 1 120 ? 0.677 5.189 37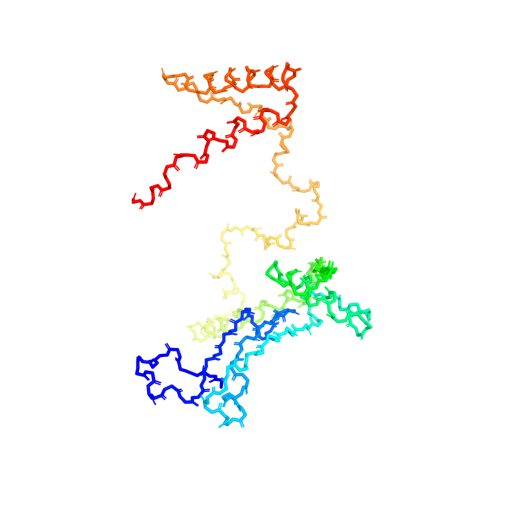.292 1.00 94.94 120 PHE A CA 1
ATOM 968 C C . PHE A 1 120 ? 0.338 6.569 37.878 1.00 94.94 120 PHE A C 1
ATOM 970 O O . PHE A 1 120 ? 0.765 6.873 38.985 1.00 94.94 120 PHE A O 1
ATOM 977 N N . ILE A 1 121 ? -0.447 7.385 37.164 1.00 95.06 121 ILE A N 1
ATOM 978 C CA . ILE A 1 121 ? -0.854 8.729 37.617 1.00 95.06 121 ILE A CA 1
ATOM 979 C C . ILE A 1 121 ? -1.856 8.646 38.778 1.00 95.06 121 ILE A C 1
ATOM 981 O O . ILE A 1 121 ? -1.774 9.426 39.723 1.00 95.06 121 ILE A O 1
ATOM 985 N N . PHE A 1 122 ? -2.786 7.691 38.721 1.00 95.25 122 PHE A N 1
ATOM 986 C CA . PHE A 1 122 ? -3.849 7.518 39.710 1.00 95.25 122 PHE A CA 1
ATOM 987 C C . PHE A 1 122 ? -3.802 6.106 40.324 1.00 95.25 122 PHE A C 1
ATOM 989 O O . PHE A 1 122 ? -4.645 5.254 40.016 1.00 95.25 122 PHE A O 1
ATOM 996 N N . PRO A 1 123 ? -2.822 5.823 41.198 1.00 92.50 123 PRO A N 1
ATOM 997 C CA . PRO A 1 123 ? -2.614 4.485 41.752 1.00 92.50 123 PRO A CA 1
ATOM 998 C C . PRO A 1 123 ? -3.776 4.019 42.635 1.00 92.50 123 PRO A C 1
ATOM 1000 O O . PRO A 1 123 ? -4.103 2.831 42.629 1.00 92.50 123 PRO A O 1
ATOM 1003 N N . GLU A 1 124 ? -4.448 4.949 43.311 1.00 94.75 124 GLU A N 1
ATOM 1004 C CA . GLU A 1 124 ? -5.552 4.671 44.239 1.00 94.75 124 GLU A CA 1
ATOM 1005 C C . GLU A 1 124 ? -6.871 4.327 43.533 1.00 94.75 124 GLU A C 1
ATOM 1007 O O . GLU A 1 124 ? -7.775 3.745 44.131 1.00 94.75 124 GLU A O 1
ATOM 1012 N N . LEU A 1 125 ? -7.004 4.683 42.250 1.00 93.25 125 LEU A N 1
ATOM 1013 C CA . LEU A 1 125 ? -8.227 4.431 41.498 1.00 93.25 125 LEU A CA 1
ATOM 1014 C C . LEU A 1 125 ? -8.262 2.992 40.974 1.00 93.25 125 LEU A C 1
ATOM 1016 O O . LEU A 1 125 ? -7.271 2.434 40.481 1.00 93.25 125 LEU A O 1
ATOM 1020 N N . ASP A 1 126 ? -9.437 2.380 41.079 1.00 92.75 126 ASP A N 1
ATOM 1021 C CA . ASP A 1 126 ? -9.721 1.100 40.447 1.00 92.75 126 ASP A CA 1
ATOM 1022 C C . ASP A 1 126 ? -9.850 1.254 38.920 1.00 92.75 126 ASP A C 1
ATOM 1024 O O . ASP A 1 126 ? -9.940 2.353 38.371 1.00 92.75 126 ASP A O 1
ATOM 1028 N N . LYS A 1 127 ? -9.842 0.128 38.202 1.00 88.88 127 LYS A N 1
ATOM 1029 C CA . LYS A 1 127 ? -9.917 0.141 36.735 1.00 88.88 127 LYS A CA 1
ATOM 1030 C C . LYS A 1 127 ? -11.243 0.699 36.204 1.00 88.88 127 LYS A C 1
ATOM 1032 O O . LYS A 1 127 ? -11.242 1.204 35.087 1.00 88.88 127 LYS A O 1
ATOM 1037 N N . ALA A 1 128 ? -12.338 0.592 36.958 1.00 91.62 128 ALA A N 1
ATOM 1038 C CA . ALA A 1 128 ? -13.654 1.054 36.525 1.00 91.62 128 ALA A CA 1
ATOM 1039 C C . ALA A 1 128 ? -13.716 2.584 36.550 1.00 91.62 128 ALA A C 1
ATOM 1041 O O . ALA A 1 128 ? -13.995 3.198 35.527 1.00 91.62 128 ALA A O 1
ATOM 1042 N N . LYS A 1 129 ? -13.297 3.201 37.657 1.00 92.25 129 LYS A N 1
ATOM 1043 C CA . LYS A 1 129 ? -13.191 4.659 37.799 1.00 92.25 129 LYS A CA 1
ATOM 1044 C C . LYS A 1 129 ? -12.217 5.267 36.795 1.00 92.25 129 LYS A C 1
ATOM 1046 O O . LYS A 1 129 ? -12.467 6.336 36.254 1.00 92.25 129 LYS A O 1
ATOM 1051 N N . LEU A 1 130 ? -11.110 4.578 36.505 1.00 91.44 130 LEU A N 1
ATOM 1052 C CA . LEU A 1 130 ? -10.188 5.008 35.447 1.00 91.44 130 LEU A CA 1
ATOM 1053 C C . LEU A 1 130 ? -10.830 4.982 34.057 1.00 91.44 130 LEU A C 1
ATOM 1055 O O . LEU A 1 130 ? -10.483 5.811 33.220 1.00 91.44 130 LEU A O 1
ATOM 1059 N N . PHE A 1 131 ? -11.730 4.032 33.806 1.00 89.62 131 PHE A N 1
ATOM 1060 C CA . PHE A 1 131 ? -12.450 3.937 32.542 1.00 89.62 131 PHE A CA 1
ATOM 1061 C C . PHE A 1 131 ? -13.532 5.017 32.426 1.00 89.62 131 PHE A C 1
ATOM 1063 O O . PHE A 1 131 ? -13.638 5.646 31.379 1.00 89.62 131 PHE A O 1
ATOM 1070 N N . GLU A 1 132 ? -14.253 5.302 33.512 1.00 91.88 132 GLU A N 1
ATOM 1071 C CA . GLU A 1 132 ? -15.223 6.407 33.583 1.00 91.88 132 GLU A CA 1
ATOM 1072 C C . GLU A 1 132 ? -14.566 7.765 33.273 1.00 91.88 132 GLU A C 1
ATOM 1074 O O . GLU A 1 132 ? -15.141 8.587 32.567 1.00 91.88 132 GLU A O 1
ATOM 1079 N N . LEU A 1 133 ? -13.326 7.993 33.726 1.00 90.12 133 LEU A N 1
ATOM 1080 C CA . LEU A 1 133 ? -12.591 9.241 33.459 1.00 90.12 133 LEU A CA 1
ATOM 1081 C C . LEU A 1 133 ? -12.289 9.492 31.974 1.00 90.12 133 LEU A C 1
ATOM 1083 O O . LEU A 1 133 ? -12.115 10.642 31.574 1.00 90.12 133 LEU A O 1
ATOM 1087 N N . ILE A 1 134 ? -12.167 8.434 31.172 1.00 91.00 134 ILE A N 1
ATOM 1088 C CA . ILE A 1 134 ? -11.852 8.523 29.737 1.00 91.00 134 ILE A CA 1
ATOM 1089 C C . ILE A 1 134 ? -13.069 8.263 28.852 1.00 91.00 134 ILE A C 1
ATOM 1091 O O . ILE A 1 134 ? -12.941 8.273 27.624 1.00 91.00 134 ILE A O 1
ATOM 1095 N N . GLU A 1 135 ? -14.224 7.989 29.455 1.00 88.62 135 GLU A N 1
ATOM 1096 C CA . GLU A 1 135 ? -15.444 7.722 28.718 1.00 88.62 135 GLU A CA 1
ATOM 1097 C C . GLU A 1 135 ? -15.853 8.989 27.948 1.00 88.62 135 GLU A C 1
ATOM 1099 O O . GLU A 1 135 ? -16.010 10.065 28.534 1.00 88.62 135 GLU A O 1
ATOM 1104 N N . PRO A 1 136 ? -15.982 8.917 26.613 1.00 88.88 136 PRO A N 1
ATOM 1105 C CA . PRO A 1 136 ? -16.387 10.074 25.834 1.00 88.88 136 PRO A CA 1
ATOM 1106 C C . PRO A 1 136 ? -17.851 10.422 26.126 1.00 88.88 136 PRO A C 1
ATOM 1108 O O . PRO A 1 136 ? -18.684 9.543 26.319 1.00 88.88 136 PRO A O 1
ATOM 1111 N N . SER A 1 137 ? -18.215 11.701 26.015 1.00 91.25 137 SER A N 1
ATOM 1112 C CA . SER A 1 137 ? -19.602 12.174 26.190 1.00 91.25 137 SER A CA 1
ATOM 1113 C C . SER A 1 137 ? -20.594 11.672 25.127 1.00 91.25 137 SER A C 1
ATOM 1115 O O . SER A 1 137 ? -21.768 12.037 25.143 1.00 91.25 137 SER A O 1
ATOM 1117 N N . HIS A 1 138 ? -20.133 10.867 24.167 1.00 88.31 138 HIS A N 1
ATOM 1118 C CA . HIS A 1 138 ? -20.919 10.358 23.053 1.00 88.31 138 HIS A CA 1
ATOM 1119 C C . HIS A 1 138 ? -20.908 8.825 23.002 1.00 88.31 138 HIS A C 1
ATOM 1121 O O . HIS A 1 138 ? -19.873 8.188 23.180 1.00 88.31 138 HIS A O 1
ATOM 1127 N N . HIS A 1 139 ? -22.020 8.219 22.589 1.00 84.19 139 HIS A N 1
ATOM 1128 C CA . HIS A 1 139 ? -22.138 6.760 22.423 1.00 84.19 139 HIS A CA 1
ATOM 1129 C C . HIS A 1 139 ? -21.802 6.280 21.001 1.00 84.19 139 HIS A C 1
ATOM 1131 O O . HIS A 1 139 ? -22.410 5.350 20.475 1.00 84.19 139 HIS A O 1
ATOM 1137 N N . LYS A 1 140 ? -20.869 6.958 20.322 1.00 83.44 140 LYS A N 1
ATOM 1138 C CA . LYS A 1 140 ? -20.483 6.612 18.949 1.00 83.44 140 LYS A CA 1
ATOM 1139 C C . LYS A 1 140 ? -19.576 5.386 18.944 1.00 83.44 140 LYS A C 1
ATOM 1141 O O . LYS A 1 140 ? -18.536 5.382 19.598 1.00 83.44 140 LYS A O 1
ATOM 1146 N N . LEU A 1 141 ? -19.938 4.390 18.141 1.00 82.62 141 LEU A N 1
ATOM 1147 C CA . LEU A 1 141 ? -19.062 3.267 17.830 1.00 82.62 141 LEU A CA 1
ATOM 1148 C C . LEU A 1 141 ? -18.001 3.678 16.793 1.00 82.62 141 LEU A C 1
ATOM 1150 O O . LEU A 1 141 ? -18.219 4.609 16.008 1.00 82.62 141 LEU A O 1
ATOM 1154 N N . PRO A 1 142 ? -16.854 2.980 16.744 1.00 81.31 142 PRO A N 1
ATOM 1155 C CA . PRO A 1 142 ? -15.935 3.086 15.618 1.00 81.31 142 PRO A CA 1
ATOM 1156 C C . PRO A 1 142 ? -16.675 2.823 14.307 1.00 81.31 142 PRO A C 1
ATOM 1158 O O . PRO A 1 142 ? -17.473 1.893 14.228 1.00 81.31 142 PRO A O 1
ATOM 1161 N N . LYS A 1 143 ? -16.363 3.590 13.255 1.00 76.94 143 LYS A N 1
ATOM 1162 C CA . LYS A 1 143 ? -17.054 3.512 11.951 1.00 76.94 143 LYS A CA 1
ATOM 1163 C C . LYS A 1 143 ? -17.148 2.096 11.379 1.00 76.94 143 LYS A C 1
ATOM 1165 O O . LYS A 1 143 ? -18.103 1.784 10.694 1.00 76.94 143 LYS A O 1
ATOM 1170 N N . SER A 1 144 ? -16.160 1.253 11.659 1.00 68.88 144 SER A N 1
ATOM 1171 C CA . SER A 1 144 ? -16.089 -0.127 11.181 1.00 68.88 144 SER A CA 1
ATOM 1172 C C . SER A 1 144 ? -16.929 -1.134 11.977 1.00 68.88 144 SER A C 1
ATOM 1174 O O . SER A 1 144 ? -17.101 -2.263 11.534 1.00 68.88 144 SER A O 1
ATOM 1176 N N . LEU A 1 145 ? -17.378 -0.769 13.179 1.00 75.56 145 LEU A N 1
ATOM 1177 C CA . LEU A 1 145 ? -18.295 -1.562 14.010 1.00 75.56 145 LEU A CA 1
ATOM 1178 C C . LEU A 1 145 ? -19.698 -0.951 14.056 1.00 75.56 145 LEU A C 1
ATOM 1180 O O . LEU A 1 145 ? -20.613 -1.554 14.606 1.00 75.56 145 LEU A O 1
ATOM 1184 N N . ALA A 1 146 ? -19.856 0.255 13.517 1.00 79.69 146 ALA A N 1
ATOM 1185 C CA . ALA A 1 146 ? -21.139 0.914 13.407 1.00 79.69 146 ALA A CA 1
ATOM 1186 C C . ALA A 1 146 ? -22.076 0.039 12.539 1.00 79.69 146 ALA A C 1
ATOM 1188 O O . ALA A 1 146 ? -21.623 -0.448 11.497 1.00 79.69 146 ALA A O 1
ATOM 1189 N N . PRO A 1 147 ? -23.338 -0.209 12.944 1.00 76.88 147 PRO A N 1
ATOM 1190 C CA . PRO A 1 147 ? -24.282 -1.043 12.187 1.00 76.88 147 PRO A CA 1
ATOM 1191 C C . PRO A 1 147 ? -24.415 -0.635 10.715 1.00 76.88 147 PRO A C 1
ATOM 1193 O O . PRO A 1 147 ? -24.569 -1.481 9.838 1.00 76.88 147 PRO A O 1
ATOM 1196 N N . GLU A 1 148 ? -24.252 0.659 10.447 1.00 78.06 148 GLU A N 1
ATOM 1197 C CA . GLU A 1 148 ? -24.257 1.274 9.122 1.00 78.06 148 GLU A CA 1
ATOM 1198 C C . GLU A 1 148 ? -23.187 0.711 8.172 1.00 78.06 148 GLU A C 1
ATOM 1200 O O . GLU A 1 148 ? -23.326 0.825 6.957 1.00 78.06 148 GLU A O 1
ATOM 1205 N N . ALA A 1 149 ? -22.108 0.126 8.702 1.00 71.50 149 ALA A N 1
ATOM 1206 C CA . ALA A 1 149 ? -21.064 -0.509 7.901 1.00 71.50 149 ALA A CA 1
ATOM 1207 C C . ALA A 1 149 ? -21.463 -1.898 7.375 1.00 71.50 149 ALA A C 1
ATOM 1209 O O . ALA A 1 149 ? -20.841 -2.376 6.428 1.00 71.50 149 ALA A O 1
ATOM 1210 N N . TYR A 1 150 ? -22.463 -2.543 7.985 1.00 70.94 150 TYR A N 1
ATOM 1211 C CA . TYR A 1 150 ? -22.881 -3.912 7.664 1.00 70.94 150 TYR A CA 1
ATOM 1212 C C . TYR A 1 150 ? -24.240 -3.969 6.974 1.00 70.94 150 TYR A C 1
ATOM 1214 O O . TYR A 1 150 ? -24.466 -4.864 6.163 1.00 70.94 150 TYR A O 1
ATOM 1222 N N . ASP A 1 151 ? -25.136 -3.031 7.284 1.00 74.69 151 ASP A N 1
ATOM 1223 C CA . ASP A 1 151 ? -26.477 -3.005 6.716 1.00 74.69 151 ASP A CA 1
ATOM 1224 C C . ASP A 1 151 ? -26.929 -1.564 6.431 1.00 74.69 151 ASP A C 1
ATOM 1226 O O . ASP A 1 151 ? -26.921 -0.677 7.292 1.00 74.69 151 ASP A O 1
ATOM 1230 N N . CYS A 1 152 ? -27.330 -1.346 5.177 1.00 71.56 152 CYS A N 1
ATOM 1231 C CA . CYS A 1 152 ? -27.825 -0.071 4.680 1.00 71.56 152 CYS A CA 1
ATOM 1232 C C . CYS A 1 152 ? -29.120 0.373 5.374 1.00 71.56 152 CYS A C 1
ATOM 1234 O O . CYS A 1 152 ? -29.393 1.569 5.397 1.00 71.56 152 CYS A O 1
ATOM 1236 N N . ALA A 1 153 ? -29.890 -0.540 5.972 1.00 78.19 153 ALA A N 1
ATOM 1237 C CA . ALA A 1 153 ? -31.102 -0.204 6.719 1.00 78.19 153 ALA A CA 1
ATOM 1238 C C . ALA A 1 153 ? -30.821 0.681 7.946 1.00 78.19 153 ALA A C 1
ATOM 1240 O O . ALA A 1 153 ? -31.673 1.471 8.349 1.00 78.19 153 ALA A O 1
ATOM 1241 N N . PHE A 1 154 ? -29.620 0.588 8.529 1.00 78.19 154 PHE A N 1
ATOM 1242 C CA . PHE A 1 154 ? -29.218 1.434 9.655 1.00 78.19 154 PHE A CA 1
ATOM 1243 C C . PHE A 1 154 ? -28.580 2.755 9.217 1.00 78.19 154 PHE A C 1
ATOM 1245 O O . PHE A 1 154 ? -28.323 3.615 10.064 1.00 78.19 154 PHE A O 1
ATOM 1252 N N . LEU A 1 155 ? -28.313 2.935 7.918 1.00 78.38 155 LEU A N 1
ATOM 1253 C CA . LEU A 1 155 ? -27.644 4.113 7.382 1.00 78.38 155 LEU A CA 1
ATOM 1254 C C . LEU A 1 155 ? -28.495 5.363 7.650 1.00 78.38 155 LEU A C 1
ATOM 1256 O O . LEU A 1 155 ? -29.515 5.596 7.015 1.00 78.38 155 LEU A O 1
ATOM 1260 N N . LYS A 1 156 ? -28.039 6.227 8.561 1.00 73.19 156 LYS A N 1
ATOM 1261 C CA . LYS A 1 156 ? -28.707 7.506 8.878 1.00 73.19 156 LYS A CA 1
ATOM 1262 C C . LYS A 1 156 ? -28.491 8.596 7.819 1.00 73.19 156 LYS A C 1
ATOM 1264 O O . LYS A 1 156 ? -28.759 9.767 8.081 1.00 73.19 156 LYS A O 1
ATOM 1269 N N . ALA A 1 157 ? -27.939 8.244 6.661 1.00 73.50 157 ALA A N 1
ATOM 1270 C CA . ALA A 1 157 ? -27.745 9.184 5.570 1.00 73.50 157 ALA A CA 1
ATOM 1271 C C . ALA A 1 157 ? -29.022 9.254 4.733 1.00 73.50 157 ALA A C 1
ATOM 1273 O O . ALA A 1 157 ? -29.585 8.226 4.373 1.00 73.50 157 ALA A O 1
ATOM 1274 N N . GLN A 1 158 ? -29.447 10.469 4.395 1.00 70.31 158 GLN A N 1
ATOM 1275 C CA . GLN A 1 158 ? -30.536 10.665 3.449 1.00 70.31 158 GLN A CA 1
ATOM 1276 C C . GLN A 1 158 ? -30.087 10.149 2.084 1.00 70.31 158 GLN A C 1
ATOM 1278 O O . GLN A 1 158 ? -29.048 10.586 1.569 1.00 70.31 158 GLN A O 1
ATOM 1283 N N . ALA A 1 159 ? -30.837 9.206 1.516 1.00 74.69 159 ALA A N 1
ATOM 1284 C CA . ALA A 1 159 ? -30.499 8.664 0.215 1.00 74.69 159 ALA A CA 1
ATOM 1285 C C . ALA A 1 159 ? -30.536 9.792 -0.825 1.00 74.69 159 ALA A C 1
ATOM 1287 O O . ALA A 1 159 ? -31.395 10.667 -0.767 1.00 74.69 159 ALA A O 1
ATOM 1288 N N . ILE A 1 160 ? -29.603 9.795 -1.782 1.00 72.38 160 ILE A N 1
ATOM 1289 C CA . ILE A 1 160 ? -29.464 10.898 -2.755 1.00 72.38 160 ILE A CA 1
ATOM 1290 C C . ILE A 1 160 ? -30.779 11.148 -3.515 1.00 72.38 160 ILE A C 1
ATOM 1292 O O . ILE A 1 160 ? -31.110 12.288 -3.810 1.00 72.38 160 ILE A O 1
ATOM 1296 N N . HIS A 1 161 ? -31.563 10.097 -3.771 1.00 75.19 161 HIS A N 1
ATOM 1297 C CA . HIS A 1 161 ? -32.864 10.193 -4.437 1.00 75.19 161 HIS A CA 1
ATOM 1298 C C . HIS A 1 161 ? -33.976 10.804 -3.564 1.00 75.19 161 HIS A C 1
ATOM 1300 O O . HIS A 1 161 ? -34.993 11.241 -4.093 1.00 75.19 161 HIS A O 1
ATOM 1306 N N . GLU A 1 162 ? -33.790 10.843 -2.243 1.00 76.56 162 GLU A N 1
ATOM 1307 C CA . GLU A 1 162 ? -34.685 11.497 -1.280 1.00 76.56 162 GLU A CA 1
ATOM 1308 C C . GLU A 1 162 ? -34.221 12.917 -0.935 1.00 76.56 162 GLU A C 1
ATOM 1310 O O . GLU A 1 162 ? -34.935 13.656 -0.252 1.00 76.56 162 GLU A O 1
ATOM 1315 N N . GLN A 1 163 ? -33.018 13.311 -1.363 1.00 74.31 163 GLN A N 1
ATOM 1316 C CA . GLN A 1 163 ? -32.565 14.686 -1.216 1.00 74.31 163 GLN A CA 1
ATOM 1317 C C . GLN A 1 163 ? -33.356 15.566 -2.191 1.00 74.31 163 GLN A C 1
ATOM 1319 O O . GLN A 1 163 ? -33.512 15.204 -3.361 1.00 74.31 163 GLN A O 1
ATOM 1324 N N . PRO A 1 164 ? -33.875 16.726 -1.746 1.00 76.06 164 PRO A N 1
ATOM 1325 C CA . PRO A 1 164 ? -34.512 17.656 -2.663 1.00 76.06 164 PRO A CA 1
ATOM 1326 C C . PRO A 1 164 ? -33.507 18.018 -3.757 1.00 76.06 164 PRO A C 1
ATOM 1328 O O . PRO A 1 164 ? -32.337 18.260 -3.454 1.00 76.06 164 PRO A O 1
ATOM 1331 N N . ALA A 1 165 ? -33.967 18.051 -5.012 1.00 73.12 165 ALA A N 1
ATOM 1332 C CA . ALA A 1 165 ? -33.134 18.455 -6.138 1.00 73.12 165 ALA A CA 1
ATOM 1333 C C . ALA A 1 165 ? -32.370 19.730 -5.763 1.00 73.12 165 ALA A C 1
ATOM 1335 O O . ALA A 1 165 ? -32.980 20.687 -5.269 1.00 73.12 165 ALA A O 1
ATOM 1336 N N . PHE A 1 166 ? -31.044 19.705 -5.941 1.00 72.56 166 PHE A N 1
ATOM 1337 C CA . PHE A 1 166 ? -30.188 20.851 -5.666 1.00 72.56 166 PHE A CA 1
ATOM 1338 C C . PHE A 1 166 ? -30.799 22.071 -6.350 1.00 72.56 166 PHE A C 1
ATOM 1340 O O . PHE A 1 166 ? -30.902 22.123 -7.573 1.00 72.56 166 PHE A O 1
ATOM 1347 N N . LYS A 1 167 ? -31.274 23.028 -5.548 1.00 71.00 167 LYS A N 1
ATOM 1348 C CA . LYS A 1 167 ? -31.737 24.304 -6.074 1.00 71.00 167 LYS A CA 1
ATOM 1349 C C . LYS A 1 167 ? -30.489 25.163 -6.221 1.00 71.00 167 LYS A C 1
ATOM 1351 O O . LYS A 1 167 ? -29.934 25.549 -5.189 1.00 71.00 167 LYS A O 1
ATOM 1356 N N . PRO A 1 168 ? -30.021 25.429 -7.449 1.00 67.69 168 PRO A N 1
ATOM 1357 C CA . PRO A 1 168 ? -28.861 26.277 -7.649 1.00 67.69 168 PRO A CA 1
ATOM 1358 C C . PRO A 1 168 ? -29.095 27.622 -6.971 1.00 67.69 168 PRO A C 1
ATOM 1360 O O . PRO A 1 168 ? -30.189 28.192 -7.036 1.00 67.69 168 PRO A O 1
ATOM 1363 N N . TYR A 1 169 ? -28.064 28.118 -6.288 1.00 72.88 169 TYR A N 1
ATOM 1364 C CA . TYR A 1 169 ? -28.076 29.482 -5.786 1.00 72.88 169 TYR A CA 1
ATOM 1365 C C . TYR A 1 169 ? -28.305 30.422 -6.972 1.00 72.88 169 TYR A C 1
ATOM 1367 O O . TYR A 1 169 ? -27.570 30.367 -7.961 1.00 72.88 169 TYR A O 1
ATOM 1375 N N . LYS A 1 170 ? -29.339 31.267 -6.882 1.00 74.44 170 LYS A N 1
ATOM 1376 C CA . LYS A 1 170 ? -29.573 32.331 -7.858 1.00 74.44 170 LYS A CA 1
ATOM 1377 C C . LYS A 1 170 ? -28.538 33.417 -7.631 1.00 74.44 170 LYS A C 1
ATOM 1379 O O . LYS A 1 170 ? -28.773 34.377 -6.901 1.00 74.44 170 LYS A O 1
ATOM 1384 N N . ASP A 1 171 ? -27.372 33.200 -8.217 1.00 76.56 171 ASP A N 1
ATOM 1385 C CA . ASP A 1 171 ? -26.317 34.192 -8.248 1.00 76.56 171 ASP A CA 1
ATOM 1386 C C . ASP A 1 171 ? -26.834 35.486 -8.905 1.00 76.56 171 ASP A C 1
ATOM 1388 O O . ASP A 1 171 ? -27.531 35.396 -9.921 1.00 76.56 171 ASP A O 1
ATOM 1392 N N . PRO A 1 172 ? -26.518 36.682 -8.366 1.00 84.75 172 PRO A N 1
ATOM 1393 C CA . PRO A 1 172 ? -26.964 37.955 -8.935 1.00 84.75 172 PRO A CA 1
ATOM 1394 C C . PRO A 1 172 ? -26.589 38.155 -10.408 1.00 84.75 172 PRO A C 1
ATOM 1396 O O . PRO A 1 172 ? -27.217 38.965 -11.089 1.00 84.75 172 PRO A O 1
ATOM 1399 N N . TYR A 1 173 ? -25.583 37.427 -10.899 1.00 81.06 173 TYR A N 1
ATOM 1400 C CA . TYR A 1 173 ? -25.111 37.483 -12.277 1.00 81.06 173 TYR A CA 1
ATOM 1401 C C . TYR A 1 173 ? -25.627 36.321 -13.141 1.00 81.06 173 TYR A C 1
ATOM 1403 O O . TYR A 1 173 ? -25.214 36.196 -14.291 1.00 81.06 173 TYR A O 1
ATOM 1411 N N . TYR A 1 174 ? -26.546 35.489 -12.630 1.00 81.00 174 TYR A N 1
ATOM 1412 C CA . TYR A 1 174 ? -27.216 34.399 -13.362 1.00 81.00 174 TYR A CA 1
ATOM 1413 C C . TYR A 1 174 ? -26.260 33.372 -13.991 1.00 81.00 174 TYR A C 1
ATOM 1415 O O . TYR A 1 174 ? -26.604 32.690 -14.959 1.00 81.00 174 TYR A O 1
ATOM 1423 N N . MET A 1 175 ? -25.060 33.218 -13.423 1.00 79.62 175 MET A N 1
ATOM 1424 C CA . MET A 1 175 ? -24.011 32.371 -13.999 1.00 79.62 175 MET A CA 1
ATOM 1425 C C . MET A 1 175 ? -24.450 30.913 -14.166 1.00 79.62 175 MET A C 1
ATOM 1427 O O . MET A 1 175 ? -24.156 30.297 -15.184 1.00 79.62 175 MET A O 1
ATOM 1431 N N . TYR A 1 176 ? -25.195 30.364 -13.202 1.00 76.06 176 TYR A N 1
ATOM 1432 C CA . TYR A 1 176 ? -25.687 28.986 -13.278 1.00 76.06 176 TYR A CA 1
ATOM 1433 C C . TYR A 1 176 ? -26.645 28.767 -14.464 1.00 76.06 176 TYR A C 1
ATOM 1435 O O . TYR A 1 176 ? -26.481 27.818 -15.227 1.00 76.06 176 TYR A O 1
ATOM 1443 N N . GLU A 1 177 ? -27.611 29.670 -14.663 1.00 81.06 177 GLU A N 1
ATOM 1444 C CA . GLU A 1 177 ? -28.565 29.594 -15.780 1.00 81.06 177 GLU A CA 1
ATOM 1445 C C . GLU A 1 177 ? -27.857 29.767 -17.132 1.00 81.06 177 GLU A C 1
ATOM 1447 O O . GLU A 1 177 ? -28.211 29.109 -18.112 1.00 81.06 177 GLU A O 1
ATOM 1452 N N . TYR A 1 178 ? -26.825 30.617 -17.186 1.00 82.94 178 TYR A N 1
ATOM 1453 C CA . TYR A 1 178 ? -25.974 30.759 -18.366 1.00 82.94 178 TYR A CA 1
ATOM 1454 C C . TYR A 1 178 ? -25.278 29.439 -18.726 1.00 82.94 178 TYR A C 1
ATOM 1456 O O . TYR A 1 178 ? -25.356 29.014 -19.880 1.00 82.94 178 TYR A O 1
ATOM 1464 N N . TYR A 1 179 ? -24.649 28.767 -17.754 1.00 79.88 179 TYR A N 1
ATOM 1465 C CA . TYR A 1 179 ? -23.962 27.494 -17.991 1.00 79.88 179 TYR A CA 1
ATOM 1466 C C . TYR A 1 179 ? -24.918 26.377 -18.423 1.00 79.88 179 TYR A C 1
ATOM 1468 O O . TYR A 1 179 ? -24.622 25.705 -19.409 1.00 79.88 179 TYR A O 1
ATOM 1476 N N . GLU A 1 180 ? -26.083 26.218 -17.782 1.00 81.31 180 GLU A N 1
ATOM 1477 C CA . GLU A 1 180 ? -27.063 25.204 -18.213 1.00 81.31 180 GLU A CA 1
ATOM 1478 C C . GLU A 1 180 ? -27.544 25.426 -19.654 1.00 81.31 180 GLU A C 1
ATOM 1480 O O . GLU A 1 180 ? -27.728 24.476 -20.420 1.00 81.31 180 GLU A O 1
ATOM 1485 N N . ASN A 1 181 ? -27.771 26.684 -20.040 1.00 84.81 181 ASN A N 1
ATOM 1486 C CA . ASN A 1 181 ? -28.176 27.006 -21.405 1.00 84.81 181 ASN A CA 1
ATOM 1487 C C . ASN A 1 181 ? -27.048 26.728 -22.404 1.00 84.81 181 ASN A C 1
ATOM 1489 O O . ASN A 1 181 ? -27.313 26.232 -23.501 1.00 84.81 181 ASN A O 1
ATOM 1493 N N . LEU A 1 182 ? -25.800 27.011 -22.022 1.00 81.69 182 LEU A N 1
ATOM 1494 C CA . LEU A 1 182 ? -24.624 26.709 -22.830 1.00 81.69 182 LEU A CA 1
ATOM 1495 C C . LEU A 1 182 ? -24.470 25.196 -23.048 1.00 81.69 182 LEU A C 1
ATOM 1497 O O . LEU A 1 182 ? -24.260 24.764 -24.178 1.00 81.69 182 LEU A O 1
ATOM 1501 N N . GLU A 1 183 ? -24.623 24.386 -21.997 1.00 79.56 183 GLU A N 1
ATOM 1502 C CA . GLU A 1 183 ? -24.566 22.920 -22.085 1.00 79.56 183 GLU A CA 1
ATOM 1503 C C . GLU A 1 183 ? -25.653 22.361 -23.007 1.00 79.56 183 GLU A C 1
ATOM 1505 O O . GLU A 1 183 ? -25.342 21.582 -23.907 1.00 79.56 183 GLU A O 1
ATOM 1510 N N . LYS A 1 184 ? -26.903 22.829 -22.875 1.00 85.19 184 LYS A N 1
ATOM 1511 C CA . LYS A 1 184 ? -28.003 22.428 -23.773 1.00 85.19 184 LYS A CA 1
ATOM 1512 C C . LYS A 1 184 ? -27.719 22.780 -25.232 1.00 85.19 184 LYS A C 1
ATOM 1514 O O . LYS A 1 184 ? -27.998 21.976 -26.121 1.00 85.19 184 LYS A O 1
ATOM 1519 N N . GLN A 1 185 ? -27.161 23.963 -25.495 1.00 79.94 185 GLN A N 1
ATOM 1520 C CA . GLN A 1 185 ? -26.763 24.359 -26.849 1.00 79.94 185 GLN A CA 1
ATOM 1521 C C . GLN A 1 185 ? -25.652 23.459 -27.395 1.00 79.94 185 GLN A C 1
ATOM 1523 O O . GLN A 1 185 ? -25.715 23.035 -28.548 1.00 79.94 185 GLN A O 1
ATOM 1528 N N . LEU A 1 186 ? -24.653 23.143 -26.571 1.00 73.50 186 LEU A N 1
ATOM 1529 C CA . LEU A 1 186 ? -23.550 22.262 -26.947 1.00 73.50 186 LEU A CA 1
ATOM 1530 C C . LEU A 1 186 ? -24.029 20.829 -27.216 1.00 73.50 186 LEU A C 1
ATOM 1532 O O . LEU A 1 186 ? -23.604 20.225 -28.197 1.00 73.50 186 LEU A O 1
ATOM 1536 N N . GLU A 1 187 ? -24.946 20.289 -26.415 1.00 74.56 187 GLU A N 1
ATOM 1537 C CA . GLU A 1 187 ? -25.544 18.968 -26.654 1.00 74.56 187 GLU A CA 1
ATOM 1538 C C . GLU A 1 187 ? -26.394 18.924 -27.924 1.00 74.56 187 GLU A C 1
ATOM 1540 O O . GLU A 1 187 ? -26.284 17.984 -28.709 1.00 74.56 187 GLU A O 1
ATOM 1545 N N . GLN A 1 188 ? -27.181 19.965 -28.198 1.00 75.62 188 GLN A N 1
ATOM 1546 C CA . GLN A 1 188 ? -27.889 20.074 -29.476 1.00 75.62 188 GLN A CA 1
ATOM 1547 C C . GLN A 1 188 ? -26.907 20.121 -30.654 1.00 75.62 188 GLN A C 1
ATOM 1549 O O . GLN A 1 188 ? -27.143 19.483 -31.678 1.00 75.62 188 GLN A O 1
ATOM 1554 N N . GLN A 1 189 ? -25.769 20.803 -30.500 1.00 64.62 189 GLN A N 1
ATOM 1555 C CA . GLN A 1 189 ? -24.711 20.820 -31.512 1.00 64.62 189 GLN A CA 1
ATOM 1556 C C . GLN A 1 189 ? -24.019 19.459 -31.686 1.00 64.62 189 GLN A C 1
ATOM 1558 O O . GLN A 1 189 ? -23.676 19.127 -32.820 1.00 64.62 189 GLN A O 1
ATOM 1563 N N . LYS A 1 190 ? -23.867 18.644 -30.628 1.00 61.28 190 LYS A N 1
ATOM 1564 C CA . LYS A 1 190 ? -23.381 17.248 -30.731 1.00 61.28 190 LYS A CA 1
ATOM 1565 C C . LYS A 1 190 ? -24.282 16.373 -31.600 1.00 61.28 190 LYS A C 1
ATOM 1567 O O . LYS A 1 190 ? -23.797 15.478 -32.274 1.00 61.28 190 LYS A O 1
ATOM 1572 N N . HIS A 1 191 ? -25.593 16.605 -31.575 1.00 57.31 191 HIS A N 1
ATOM 1573 C CA . HIS A 1 191 ? -26.527 15.843 -32.406 1.00 57.31 191 HIS A CA 1
ATOM 1574 C C . HIS A 1 191 ? -26.560 16.321 -33.867 1.00 57.31 191 HIS A C 1
ATOM 1576 O O . HIS A 1 191 ? -26.963 15.562 -34.745 1.00 57.31 191 HIS A O 1
ATOM 1582 N N . VAL A 1 192 ? -26.126 17.558 -34.136 1.00 59.19 192 VAL A N 1
ATOM 1583 C CA . VAL A 1 192 ? -26.086 18.155 -35.484 1.00 59.19 192 VAL A CA 1
ATOM 1584 C C . VAL A 1 192 ? -24.737 17.927 -36.182 1.00 59.19 192 VAL A C 1
ATOM 1586 O O . VAL A 1 192 ? -24.708 17.737 -37.396 1.00 59.19 192 VAL A O 1
ATOM 1589 N N . ASN A 1 193 ? -23.629 17.889 -35.437 1.00 54.88 193 ASN A N 1
ATOM 1590 C CA . ASN A 1 193 ? -22.290 17.584 -35.946 1.00 54.88 193 ASN A CA 1
ATOM 1591 C C . ASN A 1 193 ? -21.813 16.238 -35.385 1.00 54.88 193 ASN A C 1
ATOM 1593 O O . ASN A 1 193 ? -21.811 16.068 -34.174 1.00 54.88 193 ASN A O 1
ATOM 1597 N N . ASN A 1 194 ? -21.363 15.317 -36.252 1.00 60.03 194 ASN A N 1
ATOM 1598 C CA . ASN A 1 194 ? -20.805 14.003 -35.884 1.00 60.03 194 ASN A CA 1
ATOM 1599 C C . ASN A 1 194 ? -19.905 14.107 -34.627 1.00 60.03 194 ASN A C 1
ATOM 1601 O O . ASN A 1 194 ? -19.051 14.997 -34.591 1.00 60.03 194 ASN A O 1
ATOM 1605 N N . GLU A 1 195 ? -20.087 13.244 -33.613 1.00 58.44 195 GL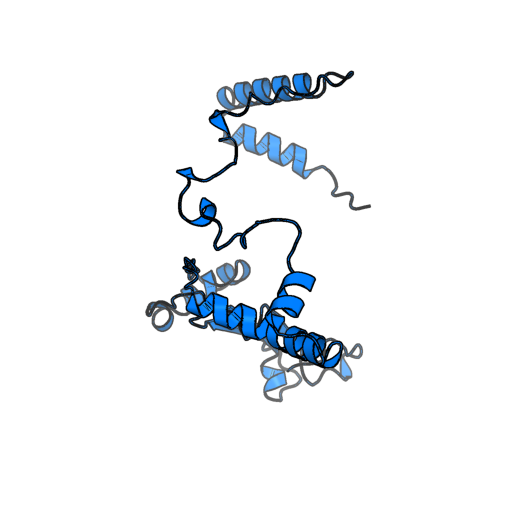U A N 1
ATOM 1606 C CA . GLU A 1 195 ? -19.488 13.369 -32.258 1.00 58.44 195 GLU A CA 1
ATOM 1607 C C . GLU A 1 195 ? -17.976 13.668 -32.273 1.00 58.44 195 GLU A C 1
ATOM 1609 O O . GLU A 1 195 ? -17.453 14.403 -31.432 1.00 58.44 195 GLU A O 1
ATOM 1614 N N . GLU A 1 196 ? -17.274 13.146 -33.276 1.00 60.91 196 GLU A N 1
ATOM 1615 C CA . GLU A 1 196 ? -15.844 13.338 -33.516 1.00 60.91 196 GLU A CA 1
ATOM 1616 C C . GLU A 1 196 ? -15.469 14.812 -33.788 1.00 60.91 196 GLU A C 1
ATOM 1618 O O . GLU A 1 196 ? -14.465 15.317 -33.280 1.00 60.91 196 GLU A O 1
ATOM 1623 N N . SER A 1 197 ? -16.315 15.552 -34.513 1.00 61.25 197 SER A N 1
ATOM 1624 C CA . SER A 1 197 ? -16.135 16.986 -34.777 1.00 61.25 197 SER A CA 1
ATOM 1625 C C . SER A 1 197 ? -16.374 17.838 -33.530 1.00 61.25 197 SER A C 1
ATOM 1627 O O . SER A 1 197 ? -15.703 18.855 -33.348 1.00 61.25 197 SER A O 1
ATOM 1629 N N . TYR A 1 198 ? -17.319 17.442 -32.673 1.00 60.41 198 TYR A N 1
ATOM 1630 C CA . TYR A 1 198 ? -17.587 18.131 -31.410 1.00 60.41 198 TYR A CA 1
ATOM 1631 C C . TYR A 1 198 ? -16.430 17.946 -30.421 1.00 60.41 198 TYR A C 1
ATOM 1633 O O . TYR A 1 198 ? -15.951 18.919 -29.833 1.00 60.41 198 TYR A O 1
ATOM 1641 N N . ASN A 1 199 ? -15.936 16.711 -30.283 1.00 62.00 199 ASN A N 1
ATOM 1642 C CA . ASN A 1 199 ? -14.793 16.410 -29.425 1.00 62.00 199 ASN A CA 1
ATOM 1643 C C . ASN A 1 199 ? -13.555 17.205 -29.866 1.00 62.00 199 ASN A C 1
ATOM 1645 O O . ASN A 1 199 ? -12.925 17.857 -29.035 1.00 62.00 199 ASN A O 1
ATOM 1649 N N . ASN A 1 200 ? -13.263 17.265 -31.170 1.00 65.06 200 ASN A N 1
ATOM 1650 C CA . ASN A 1 200 ? -12.150 18.067 -31.688 1.00 65.06 200 ASN A CA 1
ATOM 1651 C C . ASN A 1 200 ? -12.288 19.572 -31.388 1.00 65.06 200 ASN A C 1
ATOM 1653 O O . ASN A 1 200 ? -11.297 20.210 -31.040 1.00 65.06 200 ASN A O 1
ATOM 1657 N N . PHE A 1 201 ? -13.495 20.142 -31.455 1.00 61.06 201 PHE A N 1
ATOM 1658 C CA . PHE A 1 201 ? -13.725 21.552 -31.113 1.00 61.06 201 PHE A CA 1
ATOM 1659 C C . PHE A 1 201 ? -13.501 21.845 -29.622 1.00 61.06 201 PHE A C 1
ATOM 1661 O O . PHE A 1 201 ? -12.866 22.843 -29.271 1.00 61.06 201 PHE A O 1
ATOM 1668 N N . ILE A 1 202 ? -13.995 20.971 -28.739 1.00 58.00 202 ILE A N 1
ATOM 1669 C CA . ILE A 1 202 ? -13.806 21.104 -27.290 1.00 58.00 202 ILE A CA 1
ATOM 1670 C C . ILE A 1 202 ? -12.320 20.990 -26.939 1.00 58.00 202 ILE A C 1
ATOM 1672 O O . ILE A 1 202 ? -11.776 21.876 -26.278 1.00 58.00 202 ILE A O 1
ATOM 1676 N N . TYR A 1 203 ? -11.635 19.954 -27.421 1.00 59.91 203 TYR A N 1
ATOM 1677 C CA . TYR A 1 203 ? -10.230 19.747 -27.079 1.00 59.91 203 TYR A CA 1
ATOM 1678 C C . TYR A 1 203 ? -9.298 20.796 -27.707 1.00 59.91 203 TYR A C 1
ATOM 1680 O O . TYR A 1 203 ? -8.351 21.198 -27.040 1.00 59.91 203 TYR A O 1
ATOM 1688 N N . ASP A 1 204 ? -9.574 21.331 -28.903 1.00 61.19 204 ASP A N 1
ATOM 1689 C CA . ASP A 1 204 ? -8.760 22.407 -29.503 1.00 61.19 204 ASP A CA 1
ATOM 1690 C C . ASP A 1 204 ? -8.925 23.755 -28.776 1.00 61.19 204 ASP A C 1
ATOM 1692 O O . ASP A 1 204 ? -7.950 24.481 -28.566 1.00 61.19 204 ASP A O 1
ATOM 1696 N N . LYS A 1 205 ? -10.142 24.085 -28.317 1.00 52.91 205 LYS A N 1
ATOM 1697 C CA . LYS A 1 205 ? -10.404 25.350 -27.611 1.00 52.91 205 LYS A CA 1
ATOM 1698 C C . LYS A 1 205 ? -9.782 25.382 -26.211 1.00 52.91 205 LYS A C 1
ATOM 1700 O O . LYS A 1 205 ? -9.283 26.428 -25.797 1.00 52.91 205 LYS A O 1
ATOM 1705 N N . PHE A 1 206 ? -9.780 24.253 -25.498 1.00 49.75 206 PHE A N 1
ATOM 1706 C CA . PHE A 1 206 ? -9.183 24.152 -24.160 1.00 49.75 206 PHE A CA 1
ATOM 1707 C C . PHE A 1 206 ? -7.689 23.792 -24.173 1.00 49.75 206 PHE A C 1
ATOM 1709 O O . PHE A 1 206 ? -6.999 24.097 -23.204 1.00 49.75 206 PHE A O 1
ATOM 1716 N N . ALA A 1 207 ? -7.151 23.227 -25.262 1.00 51.12 207 ALA A N 1
ATOM 1717 C CA . ALA A 1 207 ? -5.715 22.948 -25.389 1.00 51.12 207 ALA A CA 1
ATOM 1718 C C . ALA A 1 207 ? -4.848 24.205 -25.589 1.00 51.12 207 ALA A C 1
ATOM 1720 O O . ALA A 1 207 ? -3.638 24.149 -25.375 1.00 51.12 207 ALA A O 1
ATOM 1721 N N . ARG A 1 208 ? -5.436 25.338 -26.001 1.00 49.47 208 ARG A N 1
ATOM 1722 C CA . ARG A 1 208 ? -4.699 26.582 -26.300 1.00 49.47 208 ARG A CA 1
ATOM 1723 C C . ARG A 1 208 ? -4.687 27.608 -25.170 1.00 49.47 208 ARG A C 1
ATOM 1725 O O . ARG A 1 208 ? -4.104 28.677 -25.344 1.00 49.47 208 ARG A O 1
ATOM 1732 N N . LEU A 1 209 ? -5.300 27.318 -24.024 1.00 46.59 209 LEU A N 1
ATOM 1733 C CA . LEU A 1 209 ? -5.095 28.158 -22.848 1.00 46.59 209 LEU A CA 1
ATOM 1734 C C . LEU A 1 209 ? -3.699 27.850 -22.288 1.00 46.59 209 LEU A C 1
ATOM 1736 O O . LEU A 1 209 ? -3.425 26.689 -21.974 1.00 46.59 209 LEU A O 1
ATOM 1740 N N . PRO A 1 210 ? -2.794 28.841 -22.180 1.00 42.34 210 PRO A N 1
ATOM 1741 C CA . PRO A 1 210 ? -1.518 28.612 -21.529 1.00 42.34 210 PRO A CA 1
ATOM 1742 C C . PRO A 1 210 ? -1.808 28.172 -20.096 1.00 42.34 210 PRO A C 1
ATOM 1744 O O . PRO A 1 210 ? -2.587 28.809 -19.387 1.00 42.34 210 PRO A O 1
ATOM 1747 N N . ILE A 1 211 ? -1.192 27.069 -19.681 1.00 44.06 211 ILE A N 1
ATOM 1748 C CA . ILE A 1 211 ? -1.185 26.640 -18.288 1.00 44.06 211 ILE A CA 1
ATOM 1749 C C . ILE A 1 211 ? -0.379 27.694 -17.517 1.00 44.06 211 ILE A C 1
ATOM 1751 O O . ILE A 1 211 ? 0.829 27.556 -17.330 1.00 44.06 211 ILE A O 1
ATOM 1755 N N . SER A 1 212 ? -1.019 28.789 -17.116 1.00 35.06 212 SER A N 1
ATOM 1756 C CA . SER A 1 212 ? -0.441 29.728 -16.166 1.00 35.06 212 SER A CA 1
ATOM 1757 C C . SER A 1 212 ? -0.562 29.111 -14.777 1.00 35.06 212 SER A C 1
ATOM 1759 O O . SER A 1 212 ? -1.584 29.254 -14.110 1.00 35.06 212 SER A O 1
ATOM 1761 N N . TRP A 1 213 ? 0.480 28.394 -14.361 1.00 40.94 213 TRP A N 1
ATOM 1762 C CA . TRP A 1 213 ? 0.811 28.279 -12.945 1.00 40.94 213 TRP A CA 1
ATOM 1763 C C . TRP A 1 213 ? 1.600 29.530 -12.558 1.00 40.94 213 TRP A C 1
ATOM 1765 O O . TRP A 1 213 ? 2.791 29.632 -12.855 1.00 40.94 213 TRP A O 1
ATOM 1775 N N . ALA A 1 214 ? 0.906 30.475 -11.933 1.00 36.62 214 ALA A N 1
ATOM 1776 C CA . ALA A 1 214 ? 1.454 31.489 -11.040 1.00 36.62 214 ALA A CA 1
ATOM 1777 C C . ALA A 1 214 ? 0.412 31.742 -9.947 1.00 36.62 214 ALA A C 1
ATOM 1779 O O . ALA A 1 214 ? -0.773 31.909 -10.316 1.00 36.62 214 ALA A O 1
#

pLDDT: mean 81.51, std 13.34, range [35.06, 95.38]